Protein AF-A0AAD7P6H3-F1 (afdb_monomer)

Mean predicted aligned error: 16.64 Å

Secondary structure (DSSP, 8-state):
-EEETT---EE-TTT-PEEEES-SEEEEEEEE--S--TT-GGGGGGGSEEEEEEEEE--TTPPSEEEEEEEEEE--SSSSSPTTSS-EEEEETTEEEEEEE-HHHHH-SS-EEEEEEEEEEE-------EE-TTT-PEE---HHHHHHHHHHHHHHHHHHHHHHHHHHHHHHHHHHHHHHHHHHHHHHHHHHHHHHHHHHHHHHHHHHHHHHHHHHHHHHHHHHHHHHHHHHHHHHHHHHHHHHHHHHHHHHHHHHHHHHHT--

InterPro domains:
  IPR021720 Malectin domain [PF11721] (2-111)
  IPR039155 Malectin [PTHR13460] (3-205)

Solvent-accessible surface area (backbone atoms only — not comparable to full-atom values): 15211 Å² total; per-residue (Å²): 141,47,70,23,43,50,31,64,67,42,78,45,84,89,74,77,52,64,32,38,35,59,74,48,64,46,72,48,45,70,46,74,52,88,68,78,45,55,86,38,71,96,57,36,72,61,67,27,22,31,68,43,80,71,58,51,76,58,80,80,90,67,72,65,43,80,42,77,45,68,47,80,45,57,26,80,80,65,60,87,58,70,70,80,77,62,61,43,69,41,67,48,89,87,42,76,78,40,71,75,40,40,57,44,69,74,63,30,46,36,22,67,44,75,49,72,76,40,74,39,72,46,73,72,88,66,78,82,60,57,59,39,94,87,73,66,47,78,40,81,72,52,73,67,58,57,50,52,54,50,51,53,52,48,53,53,48,53,52,50,50,53,53,52,51,54,49,51,53,51,53,50,50,53,51,49,54,52,50,53,52,50,50,54,50,50,55,52,48,51,52,53,50,53,50,50,53,53,50,49,52,50,50,55,53,48,50,55,49,52,53,53,52,51,49,52,50,52,53,52,52,50,51,51,54,51,51,51,52,51,50,53,50,52,50,53,53,51,52,52,52,52,54,48,53,53,52,52,51,53,49,54,54,48,55,52,51,53,56,62,72,68,60,132

Radius of gyration: 49.39 Å; Cα contacts (8 Å, |Δi|>4): 242; chains: 1; bounding box: 103×50×161 Å

Sequence (264 aa):
MFVNAGGEVLNDADSGIVFLGDTFYEGGNILRTNEQIVGAGSYQFIYQSARLGNFCYRFDNLSPGYYIVDLHFTEIINTNGPKGIRVFNVYVQEEKVLADFDIFAIVGSNKPLQLINSRGSVRTMEHDYIKCSRCAAPVEVSPTQKKLVHAKSIAKYETKIKELTAQCQLKTKECYEAWMSLTATNEQLEMVRMELDNVTFKTISQDKTVEKQAENLRNISSRYEHDKMHWAVAINNLQEKVKLMKREHSQLSSEAHECTDSIP

Organism: Quillaja saponaria (NCBI:txid32244)

Structure (mmCIF, N/CA/C/O backbone):
data_AF-A0AAD7P6H3-F1
#
_entry.id   AF-A0AAD7P6H3-F1
#
loop_
_atom_site.group_PDB
_atom_site.id
_atom_site.type_symbol
_atom_site.label_atom_id
_atom_site.label_alt_id
_atom_site.label_comp_id
_atom_site.label_asym_id
_atom_site.label_entity_id
_atom_site.label_seq_id
_atom_site.pdbx_PDB_ins_code
_atom_site.Cartn_x
_atom_site.Cartn_y
_atom_site.Cartn_z
_atom_site.occupancy
_atom_site.B_iso_or_equiv
_atom_site.auth_seq_id
_atom_site.auth_comp_id
_atom_site.auth_asym_id
_atom_site.auth_atom_id
_atom_site.pdbx_PDB_model_num
ATOM 1 N N . MET A 1 1 ? -28.795 16.014 24.470 1.00 88.44 1 MET A N 1
ATOM 2 C CA . MET A 1 1 ? -27.426 16.309 24.946 1.00 88.44 1 MET A CA 1
ATOM 3 C C . MET A 1 1 ? -26.481 15.934 23.825 1.00 88.44 1 MET A C 1
ATOM 5 O O . MET A 1 1 ? -26.617 14.827 23.326 1.00 88.44 1 MET A O 1
ATOM 9 N N . PHE A 1 2 ? -25.581 16.832 23.425 1.00 92.31 2 PHE A N 1
ATOM 10 C CA . PHE A 1 2 ? -24.611 16.584 22.356 1.00 92.31 2 PHE A CA 1
ATOM 11 C C . PHE A 1 2 ? -23.201 16.697 22.924 1.00 92.31 2 PHE A C 1
ATOM 13 O O . PHE A 1 2 ? -22.914 17.653 23.641 1.00 92.31 2 PHE A O 1
ATOM 20 N N . VAL A 1 3 ? -22.345 15.721 22.630 1.00 94.44 3 VAL A N 1
ATOM 21 C CA . VAL A 1 3 ? -20.958 15.663 23.110 1.00 94.44 3 VAL A CA 1
ATOM 22 C C . VAL A 1 3 ? -20.039 15.601 21.899 1.00 94.44 3 VAL A C 1
ATOM 24 O O . VAL A 1 3 ? -20.209 14.741 21.037 1.00 94.44 3 VAL A O 1
ATOM 27 N N . ASN A 1 4 ? -19.081 16.520 21.824 1.00 94.62 4 ASN A N 1
ATOM 28 C CA . ASN A 1 4 ? -18.127 16.614 20.729 1.00 94.62 4 ASN A CA 1
ATOM 29 C C . ASN A 1 4 ? -16.896 15.745 21.022 1.00 94.62 4 ASN A C 1
ATOM 31 O O . ASN A 1 4 ? -15.973 16.195 21.694 1.00 94.62 4 ASN A O 1
ATOM 35 N N . ALA A 1 5 ? -16.886 14.495 20.556 1.00 95.62 5 ALA A N 1
ATOM 36 C CA . ALA A 1 5 ? -15.799 13.549 20.820 1.00 95.62 5 ALA A CA 1
ATOM 37 C C . ALA A 1 5 ? -14.434 14.078 20.331 1.00 95.62 5 ALA A C 1
ATOM 39 O O . ALA A 1 5 ? -14.280 14.481 19.179 1.00 95.62 5 ALA A O 1
ATOM 40 N N . GLY A 1 6 ? -13.423 14.079 21.206 1.00 94.31 6 GLY A N 1
ATOM 41 C CA . GLY A 1 6 ? -12.110 14.675 20.933 1.00 94.31 6 GLY A CA 1
ATOM 42 C C . GLY A 1 6 ? -12.109 16.199 20.737 1.00 94.31 6 GLY A C 1
ATOM 43 O O . GLY A 1 6 ? -11.093 16.776 20.334 1.00 94.31 6 GLY A O 1
ATOM 44 N N . GLY A 1 7 ? -13.243 16.853 20.978 1.00 91.50 7 GLY A N 1
ATOM 45 C CA . GLY A 1 7 ? -13.453 18.270 20.750 1.00 91.50 7 GLY A CA 1
ATOM 46 C C . GLY A 1 7 ? -13.740 19.051 22.026 1.00 91.50 7 GLY A C 1
ATOM 47 O O . GLY A 1 7 ? -14.073 18.504 23.076 1.00 91.50 7 GLY A O 1
ATOM 48 N N . GLU A 1 8 ? -13.590 20.366 21.921 1.00 90.00 8 GLU A N 1
ATOM 49 C CA . GLU A 1 8 ? -13.920 21.301 22.993 1.00 90.00 8 GLU A CA 1
ATOM 50 C C . GLU A 1 8 ? -15.411 21.665 22.953 1.00 90.00 8 GLU A C 1
ATOM 52 O O . GLU A 1 8 ? -16.133 21.302 22.016 1.00 90.00 8 GLU A O 1
ATOM 57 N N . VAL A 1 9 ? -15.867 22.375 23.989 1.00 87.50 9 VAL A N 1
ATOM 58 C CA . VAL A 1 9 ? -17.215 22.956 24.033 1.00 87.50 9 VAL A CA 1
ATOM 59 C C . VAL A 1 9 ? -17.371 23.920 22.862 1.00 87.50 9 VAL A C 1
ATOM 61 O O . VAL A 1 9 ? -16.526 24.791 22.657 1.00 87.50 9 VAL A O 1
ATOM 64 N N . LEU A 1 10 ? -18.466 23.783 22.116 1.00 81.12 10 LEU A N 1
ATOM 65 C CA . LEU A 1 10 ? -18.783 24.662 20.998 1.00 81.12 10 LEU A CA 1
ATOM 66 C C . LEU A 1 10 ? -20.208 25.182 21.138 1.00 81.12 10 LEU A C 1
ATOM 68 O O . LEU A 1 10 ? -21.179 24.422 21.166 1.00 81.12 10 LEU A O 1
ATOM 72 N N . ASN A 1 11 ? -20.300 26.506 21.210 1.00 72.12 11 ASN A N 1
ATOM 73 C CA . ASN A 1 11 ? -21.553 27.237 21.155 1.00 72.12 11 ASN A CA 1
ATOM 74 C C . ASN A 1 11 ? -21.709 27.745 19.728 1.00 72.12 11 ASN A C 1
ATOM 76 O O . ASN A 1 11 ? -21.155 28.784 19.372 1.00 72.12 11 ASN A O 1
ATOM 80 N N . ASP A 1 12 ? -22.422 26.986 18.906 1.00 66.50 12 ASP A N 1
ATOM 81 C CA . ASP A 1 12 ? -22.794 27.452 17.580 1.00 66.50 12 ASP A CA 1
ATOM 82 C C . ASP A 1 12 ? -24.012 28.378 17.711 1.00 66.50 12 ASP A C 1
ATOM 84 O O . ASP A 1 12 ? -25.144 27.933 17.924 1.00 66.50 12 ASP A O 1
ATOM 88 N N . ALA A 1 13 ? -23.754 29.687 17.665 1.00 57.91 13 ALA A N 1
ATOM 89 C CA . ALA A 1 13 ? -24.767 30.723 17.855 1.00 57.91 13 ALA A CA 1
ATOM 90 C C . ALA A 1 13 ? -25.864 30.690 16.773 1.00 57.91 13 ALA A C 1
ATOM 92 O O . ALA A 1 13 ? -26.978 31.139 17.042 1.00 57.91 13 ALA A O 1
ATOM 93 N N . ASP A 1 14 ? -25.577 30.115 15.600 1.00 60.25 14 ASP A N 1
ATOM 94 C CA . ASP A 1 14 ? -26.490 30.102 14.453 1.00 60.25 14 ASP A CA 1
ATOM 95 C C . ASP A 1 14 ? -27.460 28.910 14.461 1.00 60.25 14 ASP A C 1
ATOM 97 O O . ASP A 1 14 ? -28.534 28.984 13.861 1.00 60.25 14 ASP A O 1
ATOM 101 N N . SER A 1 15 ? -27.136 27.817 15.163 1.00 64.31 15 SER A N 1
ATOM 102 C CA . SER A 1 15 ? -27.994 26.624 15.215 1.00 64.31 15 SER A CA 1
ATOM 103 C C . SER A 1 15 ? -28.778 26.437 16.511 1.00 64.31 15 SER A C 1
ATOM 105 O O . SER A 1 15 ? -29.681 25.599 16.564 1.00 64.31 15 SER A O 1
ATOM 107 N N . GLY A 1 16 ? -28.439 27.178 17.569 1.00 71.75 16 GLY A N 1
ATOM 108 C CA . GLY A 1 16 ? -29.060 27.024 18.889 1.00 71.75 16 GLY A CA 1
ATOM 109 C C . GLY A 1 16 ? -28.743 25.688 19.579 1.00 71.75 16 GLY A C 1
ATOM 110 O O . GLY A 1 16 ? -29.316 25.390 20.629 1.00 71.75 16 GLY A O 1
ATOM 111 N N . ILE A 1 17 ? -27.835 24.882 19.014 1.00 81.25 17 ILE A N 1
ATOM 112 C CA . ILE A 1 17 ? -27.384 23.616 19.589 1.00 81.25 17 ILE A CA 1
ATOM 113 C C . ILE A 1 17 ? -26.078 23.853 20.345 1.00 81.25 17 ILE A C 1
ATOM 115 O O . ILE A 1 17 ? -25.079 24.297 19.784 1.00 81.25 17 ILE A O 1
ATOM 119 N N . VAL A 1 18 ? -26.075 23.501 21.630 1.00 86.44 18 VAL A N 1
ATOM 120 C CA . VAL A 1 18 ? -24.872 23.531 22.467 1.00 86.44 18 VAL A CA 1
ATOM 121 C C . VAL A 1 18 ? -24.216 22.155 22.451 1.00 86.44 18 VAL A C 1
ATOM 123 O O . VAL A 1 18 ? -24.812 21.169 22.903 1.00 86.44 18 VAL A O 1
ATOM 126 N N . PHE A 1 19 ? -22.980 22.099 21.959 1.00 90.31 19 PHE A N 1
ATOM 127 C CA . PHE A 1 19 ? -22.142 20.908 22.030 1.00 90.31 19 PHE A CA 1
ATOM 128 C C . PHE A 1 19 ? -21.261 20.982 23.273 1.00 90.31 19 PHE A C 1
ATOM 130 O O . PHE A 1 19 ? -20.434 21.883 23.423 1.00 90.31 19 PHE A O 1
ATOM 137 N N . LEU A 1 20 ? -21.423 20.008 24.163 1.00 93.25 20 LEU A N 1
ATOM 138 C CA . LEU A 1 20 ? -20.518 19.809 25.284 1.00 93.25 20 LEU A CA 1
ATOM 139 C C . LEU A 1 20 ? -19.165 19.322 24.759 1.00 93.25 20 LEU A C 1
ATOM 141 O O . LEU A 1 20 ? -19.102 18.571 23.784 1.00 93.25 20 LEU A O 1
ATOM 145 N N . GLY A 1 21 ? -18.090 19.720 25.432 1.00 93.12 21 GLY A N 1
ATOM 146 C CA . GLY A 1 21 ? -16.770 19.162 25.177 1.00 93.12 21 GLY A CA 1
ATOM 147 C C . GLY A 1 21 ? -16.705 17.688 25.570 1.00 93.12 21 GLY A C 1
ATOM 148 O O . GLY A 1 21 ? -17.565 17.168 26.287 1.00 93.12 21 GLY A O 1
ATOM 149 N N . ASP A 1 22 ? -15.663 17.016 25.108 1.00 95.81 22 ASP A N 1
ATOM 150 C CA . ASP A 1 22 ? -15.427 15.606 25.388 1.00 95.81 22 ASP A CA 1
ATOM 151 C C . ASP A 1 22 ? -15.044 15.367 26.860 1.00 95.81 22 ASP A C 1
ATOM 153 O O . ASP A 1 22 ? -13.865 15.395 27.199 1.00 95.81 22 ASP A O 1
ATOM 157 N N . THR A 1 23 ? -16.016 15.165 27.757 1.00 94.25 23 THR A N 1
ATOM 158 C CA . THR A 1 23 ? -15.765 15.030 29.213 1.00 94.25 23 THR A CA 1
ATOM 159 C C . THR A 1 23 ? -16.252 13.722 29.839 1.00 94.25 23 THR A C 1
ATOM 161 O O . THR A 1 23 ? -15.849 13.397 30.950 1.00 94.25 23 THR A O 1
ATOM 164 N N . PHE A 1 24 ? -17.089 12.951 29.144 1.00 95.31 24 PHE A N 1
ATOM 165 C CA . PHE A 1 24 ? -17.744 11.746 29.678 1.00 95.31 24 PHE A CA 1
ATOM 166 C C . PHE A 1 24 ? -17.019 10.438 29.323 1.00 95.31 24 PHE A C 1
ATOM 168 O O . PHE A 1 24 ? -17.641 9.379 29.284 1.00 95.31 24 PHE A O 1
ATOM 175 N N . TYR A 1 25 ? -15.732 10.499 28.988 1.00 95.75 25 TYR A N 1
ATOM 176 C CA . TYR A 1 25 ? -14.987 9.367 28.440 1.00 95.75 25 TYR A CA 1
ATOM 177 C C . TYR A 1 25 ? -14.097 8.677 29.480 1.00 95.75 25 TYR A C 1
ATOM 179 O O . TYR A 1 25 ? -13.594 9.305 30.411 1.00 95.75 25 TYR A O 1
ATOM 187 N N . GLU A 1 26 ? -13.801 7.401 29.242 1.00 96.25 26 GLU A N 1
ATOM 188 C CA . GLU A 1 26 ? -12.687 6.686 29.866 1.00 96.25 26 GLU A CA 1
ATOM 189 C C . GLU A 1 26 ? -11.839 6.006 28.786 1.00 96.25 26 GLU A C 1
ATOM 191 O O . GLU A 1 26 ? -12.359 5.278 27.939 1.00 96.25 26 GLU A O 1
ATOM 196 N N . GLY A 1 27 ? -10.523 6.231 28.817 1.00 95.00 27 GLY A N 1
ATOM 197 C CA . GLY A 1 27 ? -9.587 5.688 27.830 1.00 95.00 27 GLY A CA 1
ATOM 198 C C . GLY A 1 27 ? -9.618 6.395 26.469 1.00 95.00 27 GLY A C 1
ATOM 199 O O . GLY A 1 27 ? -10.291 7.408 26.273 1.00 95.00 27 GLY A O 1
ATOM 200 N N . GLY A 1 28 ? -8.862 5.850 25.515 1.00 94.94 28 GLY A N 1
ATOM 201 C CA . GLY A 1 28 ? -8.695 6.396 24.166 1.00 94.94 28 GLY A CA 1
ATOM 202 C C . GLY A 1 28 ? -7.842 7.667 24.082 1.00 94.94 28 GLY A C 1
ATOM 203 O O . GLY A 1 28 ? -7.577 8.345 25.073 1.00 94.94 28 GLY A O 1
ATOM 204 N N . ASN A 1 29 ? -7.430 7.990 22.858 1.00 94.69 29 ASN A N 1
ATOM 205 C CA . ASN A 1 29 ? -6.693 9.201 22.507 1.00 94.69 29 ASN A CA 1
ATOM 206 C C . ASN A 1 29 ? -7.553 10.120 21.645 1.00 94.69 29 ASN A C 1
ATOM 208 O O . ASN A 1 29 ? -8.466 9.667 20.955 1.00 94.69 29 ASN A O 1
ATOM 212 N N . ILE A 1 30 ? -7.230 11.408 21.661 1.00 94.94 30 ILE A N 1
ATOM 213 C CA . ILE A 1 30 ? -7.871 12.412 20.816 1.00 94.94 30 ILE A CA 1
ATOM 214 C C . ILE A 1 30 ? -7.105 12.516 19.500 1.00 94.94 30 ILE A C 1
ATOM 216 O O . ILE A 1 30 ? -5.874 12.508 19.488 1.00 94.94 30 ILE A O 1
ATOM 220 N N . LEU A 1 31 ? -7.836 12.661 18.401 1.00 94.06 31 LEU A N 1
ATOM 221 C CA . LEU A 1 31 ? -7.283 13.045 17.111 1.00 94.06 31 LEU A CA 1
ATOM 222 C C . LEU A 1 31 ? -8.104 14.172 16.508 1.00 94.06 31 LEU A C 1
ATOM 224 O O . LEU A 1 31 ? -9.326 14.217 16.656 1.00 94.06 31 LEU A O 1
ATOM 228 N N . ARG A 1 32 ? -7.410 15.067 15.810 1.00 94.75 32 ARG A N 1
ATOM 229 C CA . ARG A 1 32 ? -8.011 16.164 15.064 1.00 94.75 32 ARG A CA 1
ATOM 230 C C . ARG A 1 32 ? -7.437 16.225 13.659 1.00 94.75 32 ARG A C 1
ATOM 232 O O . ARG A 1 32 ? -6.276 15.878 13.449 1.00 94.75 32 ARG A O 1
ATOM 239 N N . THR A 1 33 ? -8.245 16.701 12.725 1.00 93.94 33 THR A N 1
ATOM 240 C CA . THR A 1 33 ? -7.845 16.978 11.348 1.00 93.94 33 THR A CA 1
ATOM 241 C C . THR A 1 33 ? -8.329 18.359 10.924 1.00 93.94 33 THR A C 1
ATOM 243 O O . THR A 1 33 ? -9.394 18.807 11.346 1.00 93.94 33 THR A O 1
ATOM 246 N N . ASN A 1 34 ? -7.550 19.024 10.073 1.00 92.75 34 ASN A N 1
ATOM 247 C CA . ASN A 1 34 ? -7.954 20.270 9.418 1.00 92.75 34 ASN A CA 1
ATOM 248 C C . ASN A 1 34 ? -8.512 20.023 8.008 1.00 92.75 34 ASN A C 1
ATOM 250 O O . ASN A 1 34 ? -8.897 20.971 7.328 1.00 92.75 34 ASN A O 1
ATOM 254 N N . GLU A 1 35 ? -8.557 18.762 7.569 1.00 93.88 35 GLU A N 1
ATOM 255 C CA . GLU A 1 35 ? -9.110 18.380 6.274 1.00 93.88 35 GLU A CA 1
ATOM 256 C C . GLU A 1 35 ? -10.610 18.685 6.192 1.00 93.88 35 GLU A C 1
ATOM 258 O O . GLU A 1 35 ? -11.339 18.710 7.196 1.00 93.88 35 GLU A O 1
ATOM 263 N N . GLN A 1 36 ? -11.084 18.910 4.968 1.00 93.56 36 GLN A N 1
ATOM 264 C CA . GLN A 1 36 ? -12.501 19.122 4.712 1.00 93.56 36 GLN A CA 1
ATOM 265 C C . GLN A 1 36 ? -13.275 17.809 4.878 1.00 93.56 36 GLN A C 1
ATOM 267 O O . GLN A 1 36 ? -12.918 16.793 4.281 1.00 93.56 36 GLN A O 1
ATOM 272 N N . ILE A 1 37 ? -14.377 17.845 5.633 1.00 95.19 37 ILE A N 1
ATOM 273 C CA . ILE A 1 37 ? -15.288 16.701 5.754 1.00 95.19 37 ILE A CA 1
ATOM 274 C C . ILE A 1 37 ? -16.405 16.854 4.722 1.00 95.19 37 ILE A C 1
ATOM 276 O O . ILE A 1 37 ? -17.323 17.667 4.863 1.00 95.19 37 ILE A O 1
ATOM 280 N N . VAL A 1 38 ? -16.320 16.069 3.654 1.00 93.44 38 VAL A N 1
ATOM 281 C CA . VAL A 1 38 ? -17.237 16.147 2.518 1.00 93.44 38 VAL A CA 1
ATOM 282 C C . VAL A 1 38 ? -18.615 15.633 2.930 1.00 93.44 38 VAL A C 1
ATOM 284 O O . VAL A 1 38 ? -18.758 14.519 3.427 1.00 93.44 38 VAL A O 1
ATOM 287 N N . GLY A 1 39 ? -19.651 16.442 2.700 1.00 90.75 39 GLY A N 1
ATOM 288 C CA . GLY A 1 39 ? -21.035 16.084 3.027 1.00 90.75 39 GLY A CA 1
ATOM 289 C C . GLY A 1 39 ? -21.426 16.284 4.496 1.00 90.75 39 GLY A C 1
ATOM 290 O O . GLY A 1 39 ? -22.498 15.837 4.888 1.00 90.75 39 GLY A O 1
ATOM 291 N N . ALA A 1 40 ? -20.605 16.963 5.307 1.00 86.69 40 ALA A N 1
ATOM 292 C CA . ALA A 1 40 ? -20.902 17.223 6.722 1.00 86.69 40 ALA A CA 1
ATOM 293 C C . ALA A 1 40 ? -21.895 18.372 6.991 1.00 86.69 40 ALA A C 1
ATOM 295 O O . ALA A 1 40 ? -22.303 18.578 8.135 1.00 86.69 40 ALA A O 1
ATOM 296 N N . GLY A 1 41 ? -22.305 19.109 5.953 1.00 86.88 41 GLY A N 1
ATOM 297 C CA . GLY A 1 41 ? -23.228 20.239 6.079 1.00 86.88 41 GLY A CA 1
ATOM 298 C C . GLY A 1 41 ? -22.690 21.334 7.006 1.00 86.88 41 GLY A C 1
ATOM 299 O O . GLY A 1 41 ? -21.484 21.563 7.073 1.00 86.88 41 GLY A O 1
ATOM 300 N N . SER A 1 42 ? -23.588 21.997 7.738 1.00 84.00 42 SER A N 1
ATOM 301 C CA . SER A 1 42 ? -23.248 23.113 8.636 1.00 84.00 42 SER A CA 1
ATOM 302 C C . SER A 1 42 ? -22.439 22.704 9.875 1.00 84.00 42 SER A C 1
ATOM 304 O O . SER A 1 42 ? -21.865 23.559 10.537 1.00 84.00 42 SER A O 1
ATOM 306 N N . TYR A 1 43 ? -22.348 21.405 10.180 1.00 84.62 43 TYR A N 1
ATOM 307 C CA . TYR A 1 43 ? -21.694 20.889 11.387 1.00 84.62 43 TYR A CA 1
ATOM 308 C C . TYR A 1 43 ? -20.388 20.158 11.079 1.00 84.62 43 TYR A C 1
ATOM 310 O O . TYR A 1 43 ? -20.060 19.164 11.719 1.00 84.62 43 TYR A O 1
ATOM 318 N N . GLN A 1 44 ? -19.616 20.628 10.099 1.00 89.12 44 GLN A N 1
ATOM 319 C CA . GLN A 1 44 ? -18.335 20.009 9.738 1.00 89.12 44 GLN A CA 1
ATOM 320 C C . GLN A 1 44 ? -17.391 19.825 10.939 1.00 89.12 44 GLN A C 1
ATOM 322 O O . GLN A 1 44 ? -16.698 18.811 11.029 1.00 89.12 44 GLN A O 1
ATOM 327 N N . PHE A 1 45 ? -17.396 20.769 11.879 1.00 88.56 45 PHE A N 1
ATOM 328 C CA . PHE A 1 45 ? -16.483 20.792 13.019 1.00 88.56 45 PHE A CA 1
ATOM 329 C C . PHE A 1 45 ? -16.582 19.555 13.931 1.00 88.56 45 PHE A C 1
ATOM 331 O O . PHE A 1 45 ? -15.561 19.142 14.477 1.00 88.56 45 PHE A O 1
ATOM 338 N N . ILE A 1 46 ? -17.757 18.919 14.067 1.00 92.06 46 ILE A N 1
ATOM 339 C CA . ILE A 1 46 ? -17.913 17.724 14.927 1.00 92.06 46 ILE A CA 1
ATOM 340 C C . ILE A 1 46 ? -17.267 16.473 14.320 1.00 92.06 46 ILE A C 1
ATOM 342 O O . ILE A 1 46 ? -17.026 15.501 15.024 1.00 92.06 46 ILE A O 1
ATOM 346 N N . TYR A 1 47 ? -16.994 16.488 13.012 1.00 95.12 47 TYR A N 1
ATOM 347 C CA . TYR A 1 47 ? -16.324 15.399 12.297 1.00 95.12 47 TYR A CA 1
ATOM 348 C C . TYR A 1 47 ? -14.839 15.699 12.036 1.00 95.12 47 TYR A C 1
ATOM 350 O O . TYR A 1 47 ? -14.160 14.933 11.356 1.00 95.12 47 TYR A O 1
ATOM 358 N N . GLN A 1 48 ? -14.320 16.814 12.551 1.00 95.12 48 GLN A N 1
ATOM 359 C CA . GLN A 1 48 ? -12.896 17.151 12.485 1.00 95.12 48 GLN A CA 1
ATOM 360 C C . GLN A 1 48 ? -12.134 16.738 13.747 1.00 95.12 48 GLN A C 1
ATOM 362 O O . GLN A 1 48 ? -10.905 16.778 13.761 1.00 95.12 48 GLN A O 1
ATOM 367 N N . SER A 1 49 ? -12.841 16.307 14.791 1.00 95.31 49 SER A N 1
ATOM 368 C CA . SER A 1 49 ? -12.270 15.691 15.985 1.00 95.31 49 SER A CA 1
ATOM 369 C C . SER A 1 49 ? -12.899 14.329 16.256 1.00 95.31 49 SER A C 1
ATOM 371 O O . SER A 1 49 ? -14.057 14.093 15.921 1.00 95.31 49 SER A O 1
ATOM 373 N N . ALA A 1 50 ? -12.123 13.419 16.841 1.00 95.50 50 ALA A N 1
ATOM 374 C CA . ALA A 1 50 ? -12.603 12.102 17.239 1.00 95.50 50 ALA A CA 1
ATOM 375 C C . ALA A 1 50 ? -11.792 11.529 18.409 1.00 95.50 50 ALA A C 1
ATOM 377 O O . ALA A 1 50 ? -10.657 11.942 18.669 1.00 95.50 50 ALA A O 1
ATOM 378 N N . ARG A 1 51 ? -12.356 10.504 19.058 1.00 95.62 51 ARG A N 1
ATOM 379 C CA . ARG A 1 51 ? -11.596 9.561 19.887 1.00 95.62 51 ARG A CA 1
ATOM 380 C C . ARG A 1 51 ? -11.174 8.332 19.099 1.00 95.62 51 ARG A C 1
ATOM 382 O O . ARG A 1 51 ? -11.918 7.830 18.257 1.00 95.62 51 ARG A O 1
ATOM 389 N N . LEU A 1 52 ? -9.990 7.822 19.417 1.00 92.50 52 LEU A N 1
ATOM 390 C CA . LEU A 1 52 ? -9.436 6.598 18.844 1.00 92.50 52 LEU A CA 1
ATOM 391 C C . LEU A 1 52 ? -8.842 5.680 19.911 1.00 92.50 52 LEU A C 1
ATOM 393 O O . LEU A 1 52 ? -8.434 6.123 20.983 1.00 92.50 52 LEU A O 1
ATOM 397 N N . GLY A 1 53 ? -8.744 4.395 19.579 1.00 92.56 53 GLY A N 1
ATOM 398 C CA . GLY A 1 53 ? -8.318 3.343 20.500 1.00 92.56 53 GLY A CA 1
ATOM 399 C C . GLY A 1 53 ? -9.487 2.774 21.304 1.00 92.56 53 GLY A C 1
ATOM 400 O O . GLY A 1 53 ? -10.646 2.954 20.942 1.00 92.56 53 GLY A O 1
ATOM 401 N N . ASN A 1 54 ? -9.176 2.073 22.393 1.00 93.25 54 ASN A N 1
ATOM 402 C CA . ASN A 1 54 ? -10.191 1.503 23.276 1.00 93.25 54 ASN A CA 1
ATOM 403 C C . ASN A 1 54 ? -10.666 2.565 24.270 1.00 93.25 54 ASN A C 1
ATOM 405 O O . ASN A 1 54 ? -9.867 3.060 25.069 1.00 93.25 54 ASN A O 1
ATOM 409 N N . PHE A 1 55 ? -11.953 2.896 24.217 1.00 96.00 55 PHE A N 1
ATOM 410 C CA . PHE A 1 55 ? -12.593 3.839 25.128 1.00 96.00 55 PHE A CA 1
ATOM 411 C C . PHE A 1 55 ? -14.057 3.470 25.365 1.00 96.00 55 PHE A C 1
ATOM 413 O O . PHE A 1 55 ? -14.653 2.710 24.597 1.00 96.00 55 PHE A O 1
ATOM 420 N N . CYS A 1 56 ? -14.648 4.044 26.405 1.00 95.62 56 CYS A N 1
ATOM 421 C CA . CYS A 1 56 ? -16.093 4.055 26.606 1.00 95.62 56 CYS A CA 1
ATOM 422 C C . CYS A 1 56 ? -16.567 5.455 27.007 1.00 95.62 56 CYS A C 1
ATOM 424 O O . CYS A 1 56 ? -15.773 6.293 27.431 1.00 95.62 56 CYS A O 1
ATOM 426 N N . TYR A 1 57 ? -17.868 5.696 26.855 1.00 95.56 57 TYR A N 1
ATOM 427 C CA . TYR A 1 57 ? -18.540 6.871 27.396 1.00 95.56 57 TYR A CA 1
ATOM 428 C C . TYR A 1 57 ? -19.444 6.447 28.549 1.00 95.56 57 TYR A C 1
ATOM 430 O O . TYR A 1 57 ? -20.252 5.527 28.388 1.00 95.56 57 TYR A O 1
ATOM 438 N N . ARG A 1 58 ? -19.328 7.124 29.693 1.00 94.19 58 ARG A N 1
ATOM 439 C CA . ARG A 1 58 ? -20.175 6.904 30.866 1.00 94.19 58 ARG A CA 1
ATOM 440 C C . ARG A 1 58 ? -20.885 8.196 31.245 1.00 94.19 58 ARG A C 1
ATOM 442 O O . ARG A 1 58 ? -20.261 9.212 31.532 1.00 94.19 58 ARG A O 1
ATOM 449 N N . PHE A 1 59 ? -22.209 8.126 31.255 1.00 91.50 59 PHE A N 1
ATOM 450 C CA . PHE A 1 59 ? -23.081 9.228 31.636 1.00 91.50 59 PHE A CA 1
ATOM 451 C C . PHE A 1 59 ? -23.699 8.921 32.995 1.00 91.50 59 PHE A C 1
ATOM 453 O O . PHE A 1 59 ? -24.645 8.140 33.097 1.00 91.50 59 PHE A O 1
ATOM 460 N N . ASP A 1 60 ? -23.137 9.523 34.037 1.00 87.62 60 ASP A N 1
ATOM 461 C CA . ASP A 1 60 ? -23.632 9.365 35.400 1.00 87.62 60 ASP A CA 1
ATOM 462 C C . ASP A 1 60 ? -24.851 10.270 35.651 1.00 87.62 60 ASP A C 1
ATOM 464 O O . ASP A 1 60 ? -25.051 11.285 34.981 1.00 87.62 60 ASP A O 1
ATOM 468 N N . ASN A 1 61 ? -25.669 9.909 36.643 1.00 85.44 61 ASN A N 1
ATOM 469 C CA . ASN A 1 61 ? -26.850 10.671 37.081 1.00 85.44 61 ASN A CA 1
ATOM 470 C C . ASN A 1 61 ? -27.977 10.820 36.039 1.00 85.44 61 ASN A C 1
ATOM 472 O O . ASN A 1 61 ? -28.806 11.725 36.145 1.00 85.44 61 ASN A O 1
ATOM 476 N N . LEU A 1 62 ? -28.060 9.918 35.057 1.00 87.94 62 LEU A N 1
ATOM 477 C CA . LEU A 1 62 ? -29.252 9.801 34.218 1.00 87.94 62 LEU A CA 1
ATOM 478 C C . LEU A 1 62 ? -30.411 9.206 35.026 1.00 87.94 62 LEU A C 1
ATOM 480 O O . LEU A 1 62 ? -30.241 8.244 35.776 1.00 87.94 62 LEU A O 1
ATOM 484 N N . SER A 1 63 ? -31.606 9.776 34.869 1.00 89.88 63 SER A N 1
ATOM 485 C CA . SER A 1 63 ? -32.812 9.198 35.458 1.00 89.88 63 SER A CA 1
ATOM 486 C C . SER A 1 63 ? -33.090 7.807 34.869 1.00 89.88 63 SER A C 1
ATOM 488 O O . SER A 1 63 ? -32.778 7.549 33.709 1.00 89.88 63 SER A O 1
ATOM 490 N N . PRO A 1 64 ? -33.694 6.886 35.629 1.00 88.00 64 PRO A N 1
ATOM 491 C CA . PRO A 1 64 ? -34.147 5.616 35.076 1.00 88.00 64 PRO A CA 1
ATOM 492 C C . PRO A 1 64 ? -35.105 5.843 33.901 1.00 88.00 64 PRO A C 1
ATOM 494 O O . PRO A 1 64 ? -36.017 6.666 33.989 1.00 88.00 64 PRO A O 1
ATOM 497 N N . GLY A 1 65 ? -34.906 5.118 32.802 1.00 89.50 65 GLY A N 1
ATOM 498 C CA . GLY A 1 65 ? -35.699 5.316 31.592 1.00 89.50 65 GLY A CA 1
ATOM 499 C C . GLY A 1 65 ? -35.048 4.785 30.321 1.00 89.50 65 GLY A C 1
ATOM 500 O O . GLY A 1 65 ? -33.973 4.179 30.343 1.00 89.50 65 GLY A O 1
ATOM 501 N N . TYR A 1 66 ? -35.736 5.016 29.203 1.00 89.75 66 TYR A N 1
ATOM 502 C CA . TYR A 1 66 ? -35.253 4.699 27.863 1.00 89.75 66 TYR A CA 1
ATOM 503 C C . TYR A 1 66 ? -34.636 5.932 27.223 1.00 89.75 66 TYR A C 1
ATOM 505 O O . TYR A 1 66 ? -35.246 7.000 27.190 1.00 89.75 66 TYR A O 1
ATOM 513 N N . TYR A 1 67 ? -33.445 5.749 26.674 1.00 91.75 67 TYR A N 1
ATOM 514 C CA . TYR A 1 67 ? -32.678 6.790 26.017 1.00 91.75 67 TYR A CA 1
ATOM 515 C C . TYR A 1 67 ? -32.405 6.403 24.573 1.00 91.75 67 TYR A C 1
ATOM 517 O O . TYR A 1 67 ? -32.183 5.231 24.254 1.00 91.75 67 TYR A O 1
ATOM 525 N N . ILE A 1 68 ? -32.414 7.418 23.718 1.00 92.38 68 ILE A N 1
ATOM 526 C CA . ILE A 1 68 ? -31.948 7.319 22.344 1.00 92.38 68 ILE A CA 1
ATOM 527 C C . ILE A 1 68 ? -30.516 7.841 22.304 1.00 92.38 68 ILE A C 1
ATOM 529 O O . ILE A 1 68 ? -30.215 8.897 22.865 1.00 92.38 68 ILE A O 1
ATOM 533 N N . VAL A 1 69 ? -29.648 7.072 21.664 1.00 93.50 69 VAL A N 1
ATOM 534 C CA . VAL A 1 69 ? -28.242 7.377 21.455 1.00 93.50 69 VAL A CA 1
ATOM 535 C C . VAL A 1 69 ? -27.994 7.424 19.956 1.00 93.50 69 VAL A C 1
ATOM 537 O O . VAL A 1 69 ? -28.178 6.431 19.249 1.00 93.50 69 VAL A O 1
ATOM 540 N N . ASP A 1 70 ? -27.540 8.585 19.506 1.00 95.19 70 ASP A N 1
ATOM 541 C CA . ASP A 1 70 ? -27.103 8.813 18.139 1.00 95.19 70 ASP A CA 1
ATOM 542 C C . ASP A 1 70 ? -25.577 8.885 18.136 1.00 95.19 70 ASP A C 1
ATOM 544 O O . ASP A 1 70 ? -24.974 9.669 18.874 1.00 95.19 70 ASP A O 1
ATOM 548 N N . LEU A 1 71 ? -24.942 8.025 17.343 1.00 95.88 71 LEU A N 1
ATOM 549 C CA . LEU A 1 71 ? -23.490 7.937 17.239 1.00 95.88 71 LEU A CA 1
ATOM 550 C C . LEU A 1 71 ? -23.034 8.498 15.897 1.00 95.88 71 LEU A C 1
ATOM 552 O O . LEU A 1 71 ? -23.551 8.130 14.843 1.00 95.88 71 LEU A O 1
ATOM 556 N N . HIS A 1 72 ? -22.039 9.374 15.950 1.00 95.81 72 HIS A N 1
ATOM 557 C CA . HIS A 1 72 ? -21.474 10.045 14.789 1.00 95.81 72 HIS A CA 1
ATOM 558 C C . HIS A 1 72 ? -20.050 9.545 14.554 1.00 95.81 72 HIS A C 1
ATOM 560 O O . HIS A 1 72 ? -19.237 9.480 15.476 1.00 95.81 72 HIS A O 1
ATOM 566 N N . PHE A 1 73 ? -19.753 9.192 13.309 1.00 96.00 73 PHE A N 1
ATOM 567 C CA . PHE A 1 73 ? -18.501 8.580 12.890 1.00 96.00 73 PHE A CA 1
ATOM 568 C C . PHE A 1 73 ? -17.921 9.292 11.672 1.00 96.00 73 PHE A C 1
ATOM 570 O O . PHE A 1 73 ? -18.638 9.865 10.853 1.00 96.00 73 PHE A O 1
ATOM 577 N N . THR A 1 74 ? -16.602 9.211 11.544 1.00 95.75 74 THR A N 1
ATOM 578 C CA . THR A 1 74 ? -15.838 9.668 10.382 1.00 95.75 74 THR A CA 1
ATOM 579 C C . THR A 1 74 ? -14.495 8.932 10.359 1.00 95.75 74 THR A C 1
ATOM 581 O O . THR A 1 74 ? -13.911 8.635 11.410 1.00 95.75 74 THR A O 1
ATOM 584 N N . GLU A 1 75 ? -14.008 8.580 9.170 1.00 94.69 75 GLU A N 1
ATOM 585 C CA . GLU A 1 75 ? -12.657 8.043 8.999 1.00 94.69 75 GLU A CA 1
ATOM 586 C C . GLU A 1 75 ? -11.691 9.180 8.661 1.00 94.69 75 GLU A C 1
ATOM 588 O O . GLU A 1 75 ? -11.592 9.601 7.509 1.00 94.69 75 GLU A O 1
ATOM 593 N N . ILE A 1 76 ? -10.991 9.660 9.692 1.00 93.81 76 ILE A N 1
ATOM 594 C CA . ILE A 1 76 ? -9.966 10.713 9.607 1.00 93.81 76 ILE A CA 1
ATOM 595 C C . ILE A 1 76 ? -8.553 10.192 9.931 1.00 93.81 76 ILE A C 1
ATOM 597 O O . ILE A 1 76 ? -7.611 10.978 9.962 1.00 93.81 76 ILE A O 1
ATOM 601 N N . ILE A 1 77 ? -8.398 8.887 10.206 1.00 88.00 77 ILE A N 1
ATOM 602 C CA . ILE A 1 77 ? -7.112 8.251 10.541 1.00 88.00 77 ILE A CA 1
ATOM 603 C C . ILE A 1 77 ? -6.529 7.592 9.290 1.00 88.00 77 ILE A C 1
ATOM 605 O O . ILE A 1 77 ? -5.449 7.942 8.824 1.00 88.00 77 ILE A O 1
ATOM 609 N N . ASN A 1 78 ? -7.270 6.637 8.729 1.00 85.19 78 ASN A N 1
ATOM 610 C CA . ASN A 1 78 ? -6.851 5.823 7.594 1.00 85.19 78 ASN A CA 1
ATOM 611 C C . ASN A 1 78 ? -7.438 6.388 6.304 1.00 85.19 78 ASN A C 1
ATOM 613 O O . ASN A 1 78 ? -8.261 5.756 5.646 1.00 85.19 78 ASN A O 1
ATOM 617 N N . THR A 1 79 ? -7.031 7.604 5.942 1.00 86.69 79 THR A N 1
ATOM 618 C CA . THR A 1 79 ? -7.653 8.326 4.824 1.00 86.69 79 THR A CA 1
ATOM 619 C C . THR A 1 79 ? -7.282 7.785 3.438 1.00 86.69 79 THR A C 1
ATOM 621 O O . THR A 1 79 ? -8.023 8.024 2.485 1.00 86.69 79 THR A O 1
ATOM 624 N N . ASN A 1 80 ? -6.190 7.012 3.345 1.00 83.75 80 ASN A N 1
ATOM 625 C CA . ASN A 1 80 ? -5.637 6.446 2.103 1.00 83.75 80 ASN A CA 1
ATOM 626 C C . ASN A 1 80 ? -5.552 4.907 2.094 1.00 83.75 80 ASN A C 1
ATOM 628 O O . ASN A 1 80 ? -5.079 4.320 1.121 1.00 83.75 80 ASN A O 1
ATOM 632 N N . GLY A 1 81 ? -5.920 4.244 3.191 1.00 67.31 81 GLY A N 1
ATOM 633 C CA . GLY A 1 81 ? -5.720 2.804 3.346 1.00 67.31 81 GLY A CA 1
ATOM 634 C C . GLY A 1 81 ? -6.888 1.986 2.782 1.00 67.31 81 GLY A C 1
ATOM 635 O O . GLY A 1 81 ? -8.015 2.476 2.776 1.00 67.31 81 GLY A O 1
ATOM 636 N N . PRO A 1 82 ? -6.674 0.747 2.296 1.00 86.44 82 PRO A N 1
ATOM 637 C CA . PRO A 1 82 ? -7.778 -0.107 1.869 1.00 86.44 82 PRO A CA 1
ATOM 638 C C . PRO A 1 82 ? -8.771 -0.394 3.009 1.00 86.44 82 PRO A C 1
ATOM 640 O O . PRO A 1 82 ? -8.441 -0.351 4.193 1.00 86.44 82 PRO A O 1
ATOM 643 N N . LYS A 1 83 ? -9.996 -0.759 2.625 1.00 91.19 83 LYS A N 1
ATOM 644 C CA . LYS A 1 83 ? -11.023 -1.316 3.522 1.00 91.19 83 LYS A CA 1
ATOM 645 C C . LYS A 1 83 ? -10.465 -2.494 4.337 1.00 91.19 83 LYS A C 1
ATOM 647 O O . LYS A 1 83 ? -9.682 -3.289 3.819 1.00 91.19 83 LYS A O 1
ATOM 652 N N . GLY A 1 84 ? -10.892 -2.607 5.590 1.00 89.75 84 GLY A N 1
ATOM 653 C CA . GLY A 1 84 ? -10.512 -3.660 6.533 1.00 89.75 84 GLY A CA 1
ATOM 654 C C . GLY A 1 84 ? -9.397 -3.290 7.515 1.00 89.75 84 GLY A C 1
ATOM 655 O O . GLY A 1 84 ? -9.078 -4.098 8.381 1.00 89.75 84 GLY A O 1
ATOM 656 N N . ILE A 1 85 ? -8.809 -2.090 7.429 1.00 89.81 85 I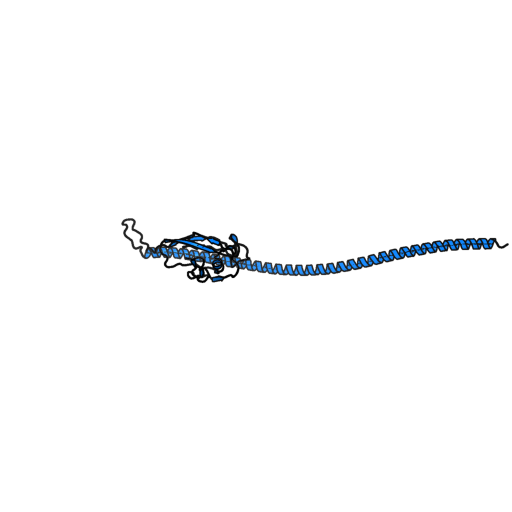LE A N 1
ATOM 657 C CA . ILE A 1 85 ? -7.735 -1.676 8.354 1.00 89.81 85 ILE A CA 1
ATOM 658 C C . ILE A 1 85 ? -8.276 -1.385 9.756 1.00 89.81 85 ILE A C 1
ATOM 660 O O . ILE A 1 85 ? -7.660 -1.770 10.750 1.00 89.81 85 ILE A O 1
ATOM 664 N N . ARG A 1 86 ? -9.413 -0.685 9.852 1.00 91.56 86 ARG A N 1
ATOM 665 C CA . ARG A 1 86 ? -10.020 -0.311 11.133 1.00 91.56 86 ARG A CA 1
ATOM 666 C C . ARG A 1 86 ? -11.411 -0.907 11.236 1.00 91.56 86 ARG A C 1
ATOM 668 O O . ARG A 1 86 ? -12.371 -0.362 10.705 1.00 91.56 86 ARG A O 1
ATOM 675 N N . VAL A 1 87 ? -11.479 -2.018 11.957 1.00 94.44 87 VAL A N 1
ATOM 676 C CA . VAL A 1 87 ? -12.698 -2.789 12.191 1.00 94.44 87 VAL A CA 1
ATOM 677 C C . VAL A 1 87 ? -12.917 -2.900 13.694 1.00 94.44 87 VAL A C 1
ATOM 679 O O . VAL A 1 87 ? -12.011 -3.314 14.420 1.00 94.44 87 VAL A O 1
ATOM 682 N N . PHE A 1 88 ? -14.091 -2.507 14.186 1.00 95.56 88 PHE A N 1
ATOM 683 C CA . PHE A 1 88 ? -14.387 -2.535 15.622 1.00 95.56 88 PHE A CA 1
ATOM 684 C C . PHE A 1 88 ? -15.850 -2.865 15.925 1.00 95.56 88 PHE A C 1
ATOM 686 O O . PHE A 1 88 ? -16.723 -2.799 15.068 1.00 95.56 88 PHE A O 1
ATOM 693 N N . ASN A 1 89 ? -16.121 -3.248 17.172 1.00 95.88 89 ASN A N 1
ATOM 694 C CA . ASN A 1 89 ? -17.480 -3.461 17.667 1.00 95.88 89 ASN A CA 1
ATOM 695 C C . ASN A 1 89 ? -17.912 -2.247 18.501 1.00 95.88 89 ASN A C 1
ATOM 697 O O . ASN A 1 89 ? -17.083 -1.661 19.198 1.00 95.88 89 ASN A O 1
ATOM 701 N N . VAL A 1 90 ? -19.203 -1.918 18.486 1.00 95.44 90 VAL A N 1
ATOM 702 C CA . VAL A 1 90 ? -19.791 -0.880 19.350 1.00 95.44 90 VAL A CA 1
ATOM 703 C C . VAL A 1 90 ? -20.817 -1.520 20.268 1.00 95.44 90 VAL A C 1
ATOM 705 O O . VAL A 1 90 ? -21.631 -2.332 19.824 1.00 95.44 90 VAL A O 1
ATOM 708 N N . TYR A 1 91 ? -20.779 -1.139 21.542 1.00 94.00 91 TYR A N 1
ATOM 709 C CA . TYR A 1 91 ? -21.683 -1.635 22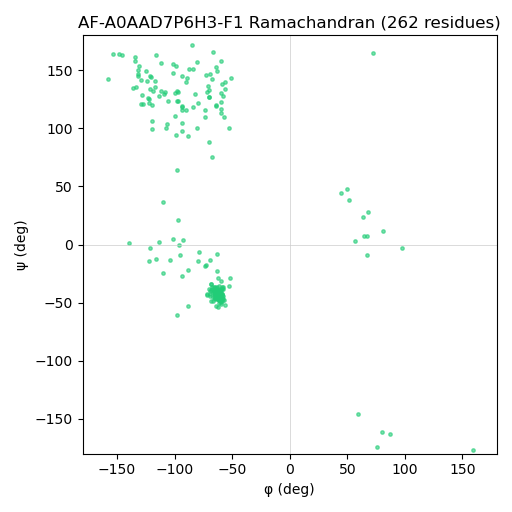.570 1.00 94.00 91 TYR A CA 1
ATOM 710 C C . TYR A 1 91 ? -22.406 -0.470 23.243 1.00 94.00 91 TYR A C 1
ATOM 712 O O . TYR A 1 91 ? -21.796 0.566 23.510 1.00 94.00 91 TYR A O 1
ATOM 720 N N . VAL A 1 92 ? -23.687 -0.654 23.549 1.00 91.44 92 VAL A N 1
ATOM 721 C CA . VAL A 1 92 ? -24.501 0.271 24.347 1.00 91.44 92 VAL A CA 1
ATOM 722 C C . VAL A 1 92 ? -25.140 -0.548 25.459 1.00 91.44 92 VAL A C 1
ATOM 724 O O . VAL A 1 92 ? -25.842 -1.511 25.178 1.00 91.44 92 VAL A O 1
ATOM 727 N N . GLN A 1 93 ? -24.880 -0.193 26.722 1.00 88.25 93 GLN A N 1
ATOM 728 C CA . GLN A 1 93 ? -25.357 -0.952 27.891 1.00 88.25 93 GLN A CA 1
ATOM 729 C C . GLN A 1 93 ? -25.053 -2.462 27.790 1.00 88.25 93 GLN A C 1
ATOM 731 O O . GLN A 1 93 ? -25.931 -3.292 27.998 1.00 88.25 93 GLN A O 1
ATOM 736 N N . GLU A 1 94 ? -23.805 -2.800 27.441 1.00 86.44 94 GLU A N 1
ATOM 737 C CA . GLU A 1 94 ? -23.294 -4.171 27.228 1.00 86.44 94 GLU A CA 1
ATOM 738 C C . GLU A 1 94 ? -23.879 -4.923 26.016 1.00 86.44 94 GLU A C 1
ATOM 740 O O . GLU A 1 94 ? -23.334 -5.954 25.613 1.00 86.44 94 GLU A O 1
ATOM 745 N N . GLU A 1 95 ?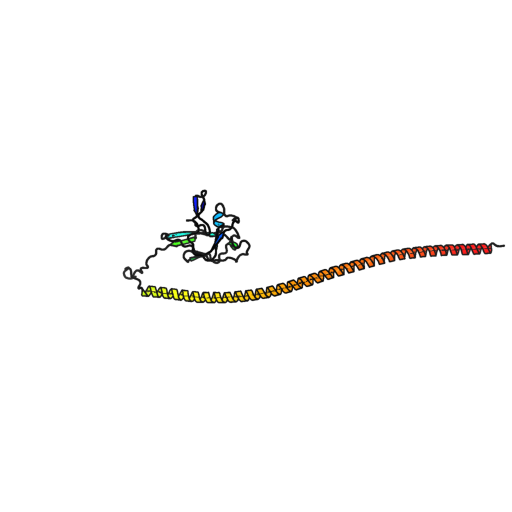 -24.914 -4.396 25.362 1.00 87.12 95 GLU A N 1
ATOM 746 C CA . GLU A 1 95 ? -25.441 -4.968 24.126 1.00 87.12 95 GLU A CA 1
ATOM 747 C C . GLU A 1 95 ? -24.624 -4.505 22.921 1.00 87.12 95 GLU A C 1
ATOM 749 O O . GLU A 1 95 ? -24.373 -3.315 22.727 1.00 87.12 95 GLU A O 1
ATOM 754 N N . LYS A 1 96 ? -24.200 -5.458 22.086 1.00 89.75 96 LYS A N 1
ATOM 755 C CA . LYS A 1 96 ? -23.470 -5.162 20.853 1.00 89.75 96 LYS A CA 1
ATOM 756 C C . LYS A 1 96 ? -24.430 -4.583 19.813 1.00 89.75 96 LYS A C 1
ATOM 758 O O . LYS A 1 96 ? -25.245 -5.318 19.263 1.00 89.75 96 LYS A O 1
ATOM 763 N N . VAL A 1 97 ? -24.292 -3.294 19.513 1.00 93.38 97 VAL A N 1
ATOM 764 C CA . VAL A 1 97 ? -25.129 -2.585 18.529 1.00 93.38 97 VAL A CA 1
ATOM 765 C C . VAL A 1 97 ? -24.513 -2.559 17.131 1.00 93.38 97 VAL A C 1
ATOM 767 O O . VAL A 1 97 ? -25.244 -2.516 16.147 1.00 93.38 97 VAL A O 1
ATOM 770 N N . LEU A 1 98 ? -23.182 -2.633 17.025 1.00 94.44 98 LEU A N 1
ATOM 771 C CA . LEU A 1 98 ? -22.470 -2.797 15.754 1.00 94.44 98 LEU A CA 1
ATOM 772 C C . LEU A 1 98 ? -21.405 -3.886 15.888 1.00 94.44 98 LEU A C 1
ATOM 774 O O . LEU A 1 98 ? -20.659 -3.913 16.871 1.00 94.44 98 LEU A O 1
ATOM 778 N N . ALA A 1 99 ? -21.327 -4.759 14.885 1.00 94.69 99 ALA A N 1
ATOM 779 C CA . ALA A 1 99 ? -20.330 -5.817 14.776 1.00 94.69 99 ALA A CA 1
ATOM 780 C C . ALA A 1 99 ? -19.450 -5.595 13.546 1.00 94.69 99 ALA A C 1
ATOM 782 O O . ALA A 1 99 ? -19.967 -5.192 12.507 1.00 94.69 99 ALA A O 1
ATOM 783 N N . ASP A 1 100 ? -18.147 -5.858 13.686 1.00 95.56 100 ASP A N 1
ATOM 784 C CA . ASP A 1 100 ? -17.149 -5.778 12.609 1.00 95.56 100 ASP A CA 1
ATOM 785 C C . ASP A 1 100 ? -17.280 -4.509 11.744 1.00 95.56 100 ASP A C 1
ATOM 787 O O . ASP A 1 100 ? -17.244 -4.539 10.515 1.00 95.56 100 ASP A O 1
ATOM 791 N N . PHE A 1 101 ? -17.470 -3.370 12.413 1.00 95.88 101 PHE A N 1
ATOM 792 C CA . PHE A 1 101 ? -17.804 -2.102 11.787 1.00 95.88 101 PHE A CA 1
ATOM 793 C C . PHE A 1 101 ? -16.568 -1.422 11.200 1.00 95.88 101 PHE A C 1
ATOM 795 O O . PHE A 1 101 ? -15.621 -1.110 11.925 1.00 95.88 101 PHE A O 1
ATOM 802 N N . ASP A 1 102 ? -16.618 -1.166 9.893 1.00 96.06 102 ASP A N 1
ATOM 803 C CA . ASP A 1 102 ? -15.603 -0.455 9.116 1.00 96.06 102 ASP A CA 1
ATOM 804 C C . ASP A 1 102 ? -16.222 0.802 8.487 1.00 96.06 102 ASP A C 1
ATOM 806 O O . ASP A 1 102 ? -16.989 0.730 7.524 1.00 96.06 102 ASP A O 1
ATOM 810 N N . ILE A 1 103 ? -15.881 1.970 9.035 1.00 95.00 103 ILE A N 1
ATOM 811 C CA . ILE A 1 103 ? -16.384 3.265 8.552 1.00 95.00 103 ILE A CA 1
ATOM 812 C C . ILE A 1 103 ? -15.907 3.527 7.115 1.00 95.00 103 ILE A C 1
ATOM 814 O O . ILE A 1 103 ? -16.691 3.977 6.274 1.00 95.00 103 ILE A O 1
ATOM 818 N N . PHE A 1 104 ? -14.639 3.220 6.817 1.00 95.00 104 PHE A N 1
ATOM 819 C CA . PHE A 1 104 ? -14.037 3.477 5.509 1.00 95.00 104 PHE A CA 1
ATOM 820 C C . PHE A 1 104 ? -14.692 2.628 4.419 1.00 95.00 104 PHE A C 1
ATOM 822 O O . PHE A 1 104 ? -14.948 3.122 3.323 1.00 95.00 104 PHE A O 1
ATOM 829 N N . ALA A 1 105 ? -15.019 1.368 4.712 1.00 95.31 105 ALA A N 1
ATOM 830 C CA . ALA A 1 105 ? -15.718 0.507 3.761 1.00 95.31 105 ALA A CA 1
ATOM 831 C C . ALA A 1 105 ? -17.114 1.032 3.379 1.00 95.31 105 ALA A C 1
ATOM 833 O O . ALA A 1 105 ? -17.573 0.753 2.271 1.00 95.31 105 ALA A O 1
ATOM 834 N N . ILE A 1 106 ? -17.778 1.776 4.274 1.00 94.44 106 ILE A N 1
ATOM 835 C CA . ILE A 1 106 ? -19.145 2.277 4.070 1.00 94.44 106 ILE A CA 1
ATOM 836 C C . ILE A 1 106 ? -19.140 3.633 3.358 1.00 94.44 106 ILE A C 1
ATOM 838 O O . ILE A 1 106 ? -19.824 3.793 2.348 1.00 94.44 106 ILE A O 1
ATOM 842 N N . VAL A 1 107 ? -18.394 4.616 3.876 1.00 94.94 107 VAL A N 1
ATOM 843 C CA . VAL A 1 107 ? -18.436 6.004 3.366 1.00 94.94 107 VAL A CA 1
ATOM 844 C C . VAL A 1 107 ? -17.114 6.493 2.767 1.00 94.94 107 VAL A C 1
ATOM 846 O O . VAL A 1 107 ? -17.097 7.500 2.052 1.00 94.94 107 VAL A O 1
ATOM 849 N N . GLY A 1 108 ? -16.017 5.765 2.975 1.00 93.94 108 GLY A N 1
ATOM 850 C CA . GLY A 1 108 ? -14.664 6.204 2.636 1.00 93.94 108 GLY A CA 1
ATOM 851 C C . GLY A 1 108 ? -14.079 7.154 3.682 1.00 93.94 108 GLY A C 1
ATOM 852 O O . GLY A 1 108 ? -14.536 7.214 4.823 1.00 93.94 108 GLY A O 1
ATOM 853 N N . SER A 1 109 ? -13.046 7.895 3.292 1.00 94.50 109 SER A N 1
ATOM 854 C CA . SER A 1 109 ? -12.377 8.872 4.149 1.00 94.50 109 SER A CA 1
ATOM 855 C C . SER A 1 109 ? -13.077 10.226 4.163 1.00 94.50 109 SER A C 1
ATOM 857 O O . SER A 1 109 ? -13.704 10.621 3.179 1.00 94.50 109 SER A O 1
ATOM 859 N N . ASN A 1 110 ? -12.949 10.946 5.283 1.00 94.88 110 ASN A N 1
ATOM 860 C CA . ASN A 1 110 ? -13.425 12.323 5.455 1.00 94.88 110 ASN A CA 1
ATOM 861 C C . ASN A 1 110 ? -14.896 12.536 5.052 1.00 94.88 110 ASN A C 1
ATOM 863 O O . ASN A 1 110 ? -15.253 13.571 4.486 1.00 94.88 110 ASN A O 1
ATOM 867 N N . LYS A 1 111 ? -15.759 11.557 5.343 1.00 95.31 111 LYS A N 1
ATOM 868 C CA . LYS A 1 111 ? -17.211 11.660 5.170 1.00 95.31 111 LYS A CA 1
ATOM 869 C C . LYS A 1 111 ? -17.928 11.246 6.451 1.00 95.31 111 LYS A C 1
ATOM 871 O O . LYS A 1 111 ? -17.493 10.294 7.104 1.00 95.31 111 LYS A O 1
ATOM 876 N N . PRO A 1 112 ? -19.020 11.936 6.813 1.00 96.25 112 PRO A N 1
ATOM 877 C CA . PRO A 1 112 ? -19.776 11.614 8.008 1.00 96.25 112 PRO A CA 1
ATOM 878 C C . PRO A 1 112 ? -20.564 10.316 7.819 1.00 96.25 112 PRO A C 1
ATOM 880 O O . PRO A 1 112 ? -21.100 10.036 6.745 1.00 96.25 112 PRO A O 1
ATOM 883 N N . LEU A 1 113 ? -20.692 9.555 8.899 1.00 95.88 113 LEU A N 1
ATOM 884 C CA . LEU A 1 113 ? -21.580 8.406 9.004 1.00 95.88 113 LEU A CA 1
ATOM 885 C C . LEU A 1 113 ? -22.296 8.464 10.352 1.00 95.88 113 LEU A C 1
ATOM 887 O O . LEU A 1 113 ? -21.674 8.717 11.379 1.00 95.88 113 LEU A O 1
ATOM 891 N N . GLN A 1 114 ? -23.605 8.239 10.352 1.00 94.94 114 GLN A N 1
ATOM 892 C CA . GLN A 1 114 ? -24.436 8.336 11.547 1.00 94.94 114 GLN A CA 1
ATOM 893 C C . GLN A 1 114 ? -25.143 7.011 11.812 1.00 94.94 114 GLN A C 1
ATOM 895 O O . GLN A 1 114 ? -25.745 6.432 10.908 1.00 94.94 114 GLN A O 1
ATOM 900 N N . LEU A 1 115 ? -25.108 6.564 13.064 1.00 93.25 115 LEU A N 1
ATOM 901 C CA . LEU A 1 115 ? -25.997 5.532 13.581 1.00 93.25 115 LEU A CA 1
ATOM 902 C C . LEU A 1 115 ? -27.013 6.208 14.501 1.00 93.25 115 LEU A C 1
ATOM 904 O O . LEU A 1 115 ? -26.685 6.565 15.629 1.00 93.25 115 LEU A O 1
ATOM 908 N N . ILE A 1 116 ? -28.233 6.376 14.005 1.00 91.88 116 ILE A N 1
ATOM 909 C CA . ILE A 1 116 ? -29.320 7.066 14.705 1.00 91.88 116 ILE A CA 1
ATOM 910 C C . ILE A 1 116 ? -30.247 6.041 15.373 1.00 91.88 116 ILE A C 1
ATOM 912 O O . ILE A 1 116 ? -30.399 4.921 14.880 1.00 91.88 116 ILE A O 1
ATOM 916 N N . ASN A 1 117 ? -30.924 6.438 16.450 1.00 87.06 117 ASN A N 1
ATOM 917 C CA . ASN A 1 117 ? -31.957 5.658 17.141 1.00 87.06 117 ASN A CA 1
ATOM 918 C C . ASN A 1 117 ? -31.455 4.398 17.873 1.00 87.06 117 ASN A C 1
ATOM 920 O O . ASN A 1 117 ? -32.232 3.456 18.077 1.00 87.06 117 ASN A O 1
ATOM 924 N N . SER A 1 118 ? -30.195 4.371 18.323 1.00 86.25 118 SER A N 1
ATOM 925 C CA . SER A 1 118 ? -29.722 3.279 19.190 1.00 86.25 118 SER A CA 1
ATOM 926 C C . SER A 1 118 ? -30.384 3.394 20.563 1.00 86.25 118 SER A C 1
ATOM 928 O O . SER A 1 118 ? -30.443 4.478 21.136 1.00 86.25 118 SER A O 1
ATOM 930 N N . ARG A 1 119 ? -30.913 2.296 21.108 1.00 86.31 119 ARG A N 1
ATOM 931 C CA . ARG A 1 119 ? -31.668 2.325 22.371 1.00 86.31 119 ARG A CA 1
ATOM 932 C C . ARG A 1 119 ? -30.796 1.884 23.539 1.00 86.31 119 ARG A C 1
ATOM 934 O O . ARG A 1 119 ? -30.187 0.823 23.483 1.00 86.31 119 ARG A O 1
ATOM 941 N N . GLY A 1 120 ? -30.794 2.670 24.611 1.00 84.19 120 GLY A N 1
ATOM 942 C CA . GLY A 1 120 ? -30.223 2.298 25.904 1.00 84.19 120 GLY A CA 1
ATOM 943 C C . GLY A 1 120 ? -31.282 2.365 27.001 1.00 84.19 120 GLY A C 1
ATOM 944 O O . GLY A 1 120 ? -32.157 3.229 26.971 1.00 84.19 120 GLY A O 1
ATOM 945 N N . SER A 1 121 ? -31.216 1.464 27.981 1.00 84.94 121 SER A N 1
ATOM 946 C CA . SER A 1 121 ? -32.053 1.538 29.184 1.00 84.94 121 SER A CA 1
ATOM 947 C C . SER A 1 121 ? -31.196 1.807 30.413 1.00 84.94 121 SER A C 1
ATOM 949 O O . SER A 1 121 ? -30.259 1.048 30.681 1.00 84.94 121 SER A O 1
ATOM 951 N N . VAL A 1 122 ? -31.549 2.829 31.185 1.00 82.75 122 VAL A N 1
ATOM 952 C CA . VAL A 1 122 ? -31.006 3.050 32.528 1.00 82.75 122 VAL A CA 1
ATOM 953 C C . VAL A 1 122 ? -31.968 2.397 33.512 1.00 82.75 122 VAL A C 1
ATOM 955 O O . VAL A 1 122 ? -33.135 2.780 33.598 1.00 82.75 122 VAL A O 1
ATOM 958 N N . ARG A 1 123 ? -31.494 1.367 34.215 1.00 77.31 123 ARG A N 1
ATOM 959 C CA . ARG A 1 123 ? -32.275 0.655 35.234 1.00 77.31 123 ARG A CA 1
ATOM 960 C C . ARG A 1 123 ? -32.073 1.335 36.586 1.00 77.31 123 ARG A C 1
ATOM 962 O O . ARG A 1 123 ? -30.972 1.785 36.892 1.00 77.31 123 ARG A O 1
ATOM 969 N N . THR A 1 124 ? -33.116 1.390 37.408 1.00 51.28 124 THR A N 1
ATOM 970 C CA . THR A 1 124 ? -32.962 1.644 38.844 1.00 51.28 124 THR A CA 1
ATOM 971 C C . THR A 1 124 ? -32.063 0.560 39.437 1.00 51.28 124 THR A C 1
ATOM 973 O O . THR A 1 124 ? -32.232 -0.617 39.118 1.00 51.28 124 THR A O 1
ATOM 976 N N . MET A 1 125 ? -31.133 0.930 40.326 1.00 46.91 125 MET A N 1
ATOM 977 C CA . MET A 1 125 ? -30.558 -0.034 41.268 1.00 46.91 125 MET A CA 1
ATOM 978 C C . MET A 1 125 ? -31.665 -0.445 42.246 1.00 46.91 125 MET A C 1
ATOM 980 O O . MET A 1 125 ? -31.736 0.028 43.381 1.00 46.91 125 MET A O 1
ATOM 984 N N . GLU A 1 126 ? -32.588 -1.285 41.787 1.00 44.69 126 GLU A N 1
ATOM 985 C CA . GLU A 1 126 ? -33.428 -2.045 42.693 1.00 44.69 126 GLU A CA 1
ATOM 986 C C . GLU A 1 126 ? -32.491 -2.977 43.454 1.00 44.69 126 GLU A C 1
ATOM 988 O O . GLU A 1 126 ? -31.774 -3.793 42.878 1.00 44.69 126 GLU A O 1
ATOM 993 N N . HIS A 1 127 ? -32.444 -2.820 44.774 1.00 47.50 127 HIS A N 1
ATOM 994 C CA . HIS A 1 127 ? -31.936 -3.888 45.612 1.00 47.50 127 HIS A CA 1
ATOM 995 C C . HIS A 1 127 ? -32.806 -5.109 45.310 1.00 47.50 127 HIS A C 1
ATOM 997 O O . HIS A 1 127 ? -33.981 -5.097 45.654 1.00 47.50 127 HIS A O 1
ATOM 1003 N N . ASP A 1 128 ? -32.254 -6.120 44.638 1.00 41.41 128 ASP A N 1
ATOM 1004 C CA . ASP A 1 128 ? -32.973 -7.344 44.279 1.00 41.41 128 ASP A CA 1
ATOM 1005 C C . ASP A 1 128 ? -33.641 -7.966 45.520 1.00 41.41 128 ASP A C 1
ATOM 1007 O O . ASP A 1 128 ? -32.985 -8.642 46.323 1.00 41.41 128 ASP A O 1
ATOM 1011 N N . TYR A 1 129 ? -34.947 -7.752 45.691 1.00 49.69 129 TYR A N 1
ATOM 1012 C CA . TYR A 1 129 ? -35.777 -8.520 46.614 1.00 49.69 129 TYR A CA 1
ATOM 1013 C C . TYR A 1 129 ? -36.530 -9.585 45.819 1.00 49.69 129 TYR A C 1
ATOM 1015 O O . TYR A 1 129 ? -37.445 -9.297 45.047 1.00 49.69 129 TYR A O 1
ATOM 1023 N N . ILE A 1 130 ? -36.159 -10.848 46.038 1.00 53.81 130 ILE A N 1
ATOM 1024 C CA . ILE A 1 130 ? -36.914 -11.989 45.522 1.00 53.81 130 ILE A CA 1
ATOM 1025 C C . ILE A 1 130 ? -38.188 -12.104 46.369 1.00 53.81 130 ILE A C 1
ATOM 1027 O O . ILE A 1 130 ? -38.129 -12.351 47.576 1.00 53.81 130 ILE A O 1
ATOM 1031 N N . LYS A 1 131 ? -39.358 -11.916 45.748 1.00 51.06 131 LYS A N 1
ATOM 1032 C CA . LYS A 1 131 ? -40.652 -12.130 46.411 1.00 51.06 131 LYS A CA 1
ATOM 1033 C C . LYS A 1 131 ? -40.867 -13.623 46.652 1.00 51.06 131 LYS A C 1
ATOM 1035 O O . LYS A 1 131 ? -40.791 -14.426 45.722 1.00 51.06 131 LYS A O 1
ATOM 1040 N N . CYS A 1 132 ? -41.169 -13.995 47.896 1.00 51.03 132 CYS A N 1
ATOM 1041 C CA . CYS A 1 132 ? -41.524 -15.369 48.241 1.00 51.03 132 CYS A CA 1
ATOM 1042 C C . CYS A 1 132 ? -42.775 -15.808 47.465 1.00 51.03 132 CYS A C 1
ATOM 1044 O O . CYS A 1 132 ? -43.843 -15.213 47.622 1.00 51.03 132 CYS A O 1
ATOM 1046 N N . SER A 1 133 ? -42.673 -16.897 46.701 1.00 53.59 133 SER A N 1
ATOM 1047 C CA . SER A 1 133 ? -43.770 -17.464 45.899 1.00 53.59 133 SER A CA 1
ATOM 1048 C C . SER A 1 133 ? -44.964 -17.967 46.719 1.00 53.59 133 SER A C 1
ATOM 1050 O O . SER A 1 133 ? -45.991 -18.318 46.147 1.00 53.59 133 SER A O 1
ATOM 1052 N N . ARG A 1 134 ? -44.848 -18.002 48.053 1.00 63.84 134 ARG A N 1
ATOM 1053 C CA . ARG A 1 134 ? -45.889 -18.487 48.966 1.00 63.84 134 ARG A CA 1
ATOM 1054 C C . ARG A 1 134 ? -46.542 -17.386 49.812 1.00 63.84 134 ARG A C 1
ATOM 1056 O O . ARG A 1 134 ? -47.669 -17.578 50.247 1.00 63.84 134 ARG A O 1
ATOM 1063 N N . CYS A 1 135 ? -45.872 -16.256 50.061 1.00 75.19 135 CYS A N 1
ATOM 1064 C CA . CYS A 1 135 ? -46.401 -15.205 50.947 1.00 75.19 135 CYS A CA 1
ATOM 1065 C C . CYS A 1 135 ? -46.173 -13.760 50.477 1.00 75.19 135 CYS A C 1
ATOM 1067 O O . CYS A 1 135 ? -46.555 -12.842 51.194 1.00 75.19 135 CYS A O 1
ATOM 1069 N N . ALA A 1 136 ? -45.552 -13.537 49.312 1.00 61.97 136 ALA A N 1
ATOM 1070 C CA . ALA A 1 136 ? -45.243 -12.213 48.753 1.00 61.97 136 ALA A CA 1
ATOM 1071 C C . ALA A 1 136 ? -44.403 -11.272 49.650 1.00 61.97 136 ALA A C 1
ATOM 1073 O O . ALA A 1 136 ? -44.111 -10.149 49.240 1.00 61.97 136 ALA A O 1
ATOM 1074 N N . ALA A 1 137 ? -43.964 -11.728 50.827 1.00 55.12 137 ALA A N 1
ATOM 1075 C CA . ALA A 1 137 ? -43.059 -10.989 51.694 1.00 55.12 137 ALA A CA 1
ATOM 1076 C C . ALA A 1 137 ? -41.669 -10.859 51.037 1.00 55.12 137 ALA A C 1
ATOM 1078 O O . ALA A 1 137 ? -41.217 -11.810 50.379 1.00 55.12 137 ALA A O 1
ATOM 1079 N N . PRO A 1 138 ? -40.988 -9.707 51.197 1.00 53.16 138 PRO A N 1
ATOM 1080 C CA . PRO A 1 138 ? -39.608 -9.548 50.759 1.00 53.16 138 PRO A CA 1
ATOM 1081 C C . PRO A 1 138 ? -38.716 -10.500 51.561 1.00 53.16 138 PRO A C 1
ATOM 1083 O O . PRO A 1 138 ? -38.680 -10.444 52.789 1.00 53.16 138 PRO A O 1
ATOM 1086 N N . VAL A 1 139 ? -38.024 -11.404 50.867 1.00 58.00 139 VAL A N 1
ATOM 1087 C CA . VAL A 1 139 ? -37.032 -12.293 51.478 1.00 58.00 139 VAL A CA 1
ATOM 1088 C C . VAL A 1 139 ? -35.659 -11.684 51.242 1.00 58.00 139 VAL A C 1
ATOM 1090 O O . VAL A 1 139 ? -35.269 -11.453 50.096 1.00 58.00 139 VAL A O 1
ATOM 1093 N N . GLU A 1 140 ? -34.912 -11.438 52.317 1.00 53.16 140 GLU A N 1
ATOM 1094 C CA . GLU A 1 140 ? -33.485 -11.142 52.208 1.00 53.16 140 GLU A CA 1
ATOM 1095 C C . GLU A 1 140 ? -32.782 -12.327 51.542 1.00 53.16 140 GLU A C 1
ATOM 1097 O O . GLU A 1 140 ? -32.715 -13.431 52.088 1.00 53.16 140 GLU A O 1
ATOM 1102 N N . VAL A 1 141 ? -32.260 -12.108 50.332 1.00 53.31 141 VAL A N 1
ATOM 1103 C CA . VAL A 1 141 ? -31.405 -13.089 49.661 1.00 53.31 141 VAL A CA 1
ATOM 1104 C C . VAL A 1 141 ? -30.194 -13.316 50.556 1.00 53.31 141 VAL A C 1
ATOM 1106 O O . VAL A 1 141 ? -29.427 -12.379 50.796 1.00 53.31 141 VAL A O 1
ATOM 1109 N N . SER A 1 142 ? -30.025 -14.544 51.055 1.00 54.12 142 SER A N 1
ATOM 1110 C CA . SER A 1 142 ? -28.973 -14.823 52.028 1.00 54.12 142 SER A CA 1
ATOM 1111 C C . SER A 1 142 ? -27.607 -14.420 51.451 1.00 54.12 142 SER A C 1
ATOM 1113 O O . SER A 1 142 ? -27.335 -14.672 50.266 1.00 54.12 142 SER A O 1
ATOM 1115 N N . PRO A 1 143 ? -26.713 -13.817 52.258 1.00 61.66 143 PRO A N 1
ATOM 1116 C CA . PRO A 1 143 ? -25.378 -13.421 51.807 1.00 61.66 143 PRO A CA 1
ATOM 1117 C C . PRO A 1 143 ? -24.620 -14.572 51.127 1.00 61.66 143 PRO A C 1
ATOM 1119 O O . PRO A 1 143 ? -23.802 -14.359 50.235 1.00 61.66 143 PRO A O 1
ATOM 1122 N N . THR A 1 144 ? -24.927 -15.808 51.517 1.00 58.78 144 THR A N 1
ATOM 1123 C CA . THR A 1 144 ? -24.343 -17.047 51.006 1.00 58.78 144 THR A CA 1
ATOM 1124 C C . THR A 1 144 ? -24.769 -17.359 49.566 1.00 58.78 144 THR A C 1
ATOM 1126 O O . THR A 1 144 ? -23.934 -17.786 48.769 1.00 58.78 144 THR A O 1
ATOM 1129 N N . GLN A 1 145 ? -26.028 -17.104 49.187 1.00 59.38 145 GLN A N 1
ATOM 1130 C CA . GLN A 1 145 ? -26.505 -17.312 47.810 1.00 59.38 145 GLN A CA 1
ATOM 1131 C C . GLN A 1 145 ? -25.932 -16.272 46.838 1.00 59.38 145 GLN A C 1
ATOM 1133 O O . GLN A 1 145 ? -25.464 -16.647 45.762 1.00 59.38 145 GLN A O 1
ATOM 1138 N N . LYS A 1 146 ? -25.874 -14.990 47.233 1.00 61.78 146 LYS A N 1
ATOM 1139 C CA . LYS A 1 146 ? -25.224 -13.932 46.431 1.00 61.78 146 LYS A CA 1
ATOM 1140 C C . LYS A 1 146 ? -23.734 -14.214 46.217 1.00 61.78 146 LYS A C 1
ATOM 1142 O O . LYS A 1 146 ? -23.252 -14.114 45.090 1.00 61.78 146 LYS A O 1
ATOM 1147 N N . LYS A 1 147 ? -23.022 -14.654 47.265 1.00 72.06 147 LYS A N 1
ATOM 1148 C CA . LYS A 1 147 ? -21.610 -15.071 47.171 1.00 72.06 147 LYS A CA 1
ATOM 1149 C C . LYS A 1 147 ? -21.410 -16.246 46.213 1.00 72.06 147 LYS A C 1
ATOM 1151 O O . LYS A 1 147 ? -20.466 -16.227 45.431 1.00 72.06 147 LYS A O 1
ATOM 1156 N N . LEU A 1 148 ? -22.303 -17.238 46.230 1.00 74.94 148 LEU A N 1
ATOM 1157 C CA . LEU A 1 148 ? -22.208 -18.400 45.343 1.00 74.94 148 LEU A CA 1
ATOM 1158 C C . LEU A 1 148 ? -22.422 -18.028 43.867 1.00 74.94 148 LEU A C 1
ATOM 1160 O O . LEU A 1 148 ? -21.698 -18.520 43.002 1.00 74.94 148 LEU A O 1
ATOM 1164 N N . VAL A 1 149 ? -23.395 -17.160 43.572 1.00 73.38 149 VAL A N 1
ATOM 1165 C CA . VAL A 1 149 ? -23.648 -16.683 42.201 1.00 73.38 149 VAL A CA 1
ATOM 1166 C C . VAL A 1 149 ? -22.476 -15.836 41.702 1.00 73.38 149 VAL A C 1
ATOM 1168 O O . VAL A 1 149 ? -21.977 -16.092 40.607 1.00 73.38 149 VAL A O 1
ATOM 1171 N N . HIS A 1 150 ? -21.965 -14.908 42.520 1.00 73.94 150 HIS A N 1
ATOM 1172 C CA . HIS A 1 150 ? -20.770 -14.130 42.177 1.00 73.94 150 HIS A CA 1
ATOM 1173 C C . HIS A 1 150 ? -19.549 -15.018 41.933 1.00 73.94 150 HIS A C 1
ATOM 1175 O O . HIS A 1 150 ? -18.877 -14.845 40.921 1.00 73.94 150 HIS A O 1
ATOM 1181 N N . ALA A 1 151 ? -19.284 -15.999 42.799 1.00 80.94 151 ALA A N 1
ATOM 1182 C CA . ALA A 1 151 ? -18.155 -16.913 42.638 1.00 80.94 151 ALA A CA 1
ATOM 1183 C C . ALA A 1 151 ? -18.246 -17.731 41.338 1.00 80.94 151 ALA A C 1
ATOM 1185 O O . ALA A 1 151 ? -17.242 -17.904 40.650 1.00 80.94 151 ALA A O 1
ATOM 1186 N N . LYS A 1 152 ? -19.449 -18.184 40.951 1.00 84.44 152 LYS A N 1
ATOM 1187 C CA . LYS A 1 152 ? -19.666 -18.875 39.666 1.00 84.44 152 LYS A CA 1
ATOM 1188 C C . LYS A 1 152 ? -19.418 -17.961 38.466 1.00 84.44 152 LYS A C 1
ATOM 1190 O O . LYS A 1 152 ? -18.780 -18.389 37.505 1.00 84.44 152 LYS A O 1
ATOM 1195 N N . SER A 1 153 ? -19.899 -16.720 38.516 1.00 78.25 153 SER A N 1
ATOM 1196 C CA . SER A 1 153 ? -19.661 -15.731 37.458 1.00 78.25 153 SER A CA 1
ATOM 1197 C C . SER A 1 153 ? -18.176 -15.377 37.342 1.00 78.25 153 SER A C 1
ATOM 1199 O O . SER A 1 153 ? -17.646 -15.364 36.234 1.00 78.25 153 SER A O 1
ATOM 1201 N N . ILE A 1 154 ? -17.485 -15.176 38.469 1.00 88.62 154 IL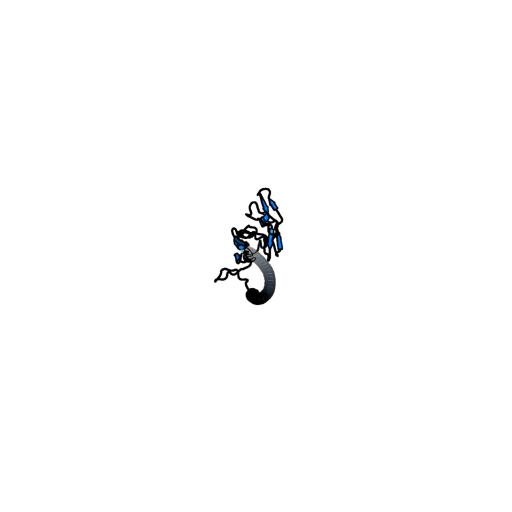E A N 1
ATOM 1202 C CA . ILE A 1 154 ? -16.037 -14.916 38.516 1.00 88.62 154 ILE A CA 1
ATOM 1203 C C . ILE A 1 154 ? -15.269 -16.086 37.896 1.00 88.62 154 ILE A C 1
ATOM 1205 O O . ILE A 1 154 ? -14.518 -15.873 36.950 1.00 88.62 154 ILE A O 1
ATOM 1209 N N . ALA A 1 155 ? -15.531 -17.325 38.323 1.00 92.38 155 ALA A N 1
ATOM 1210 C CA . ALA A 1 155 ? -14.870 -18.507 37.765 1.00 92.38 155 ALA A CA 1
ATOM 1211 C C . ALA A 1 155 ? -15.107 -18.657 36.246 1.00 92.38 155 ALA A C 1
ATOM 1213 O O . ALA A 1 155 ? -14.202 -19.041 35.497 1.00 92.38 155 ALA A O 1
ATOM 1214 N N . LYS A 1 156 ? -16.311 -18.313 35.763 1.00 92.75 156 LYS A N 1
ATOM 1215 C CA . LYS A 1 156 ? -16.629 -18.294 34.326 1.00 92.75 156 LYS A CA 1
ATOM 1216 C C . LYS A 1 156 ? -15.775 -17.268 33.573 1.00 92.75 156 LYS A C 1
ATOM 1218 O O . LYS A 1 156 ? -15.214 -17.603 32.528 1.00 92.75 156 LYS A O 1
ATOM 1223 N N . TYR A 1 157 ? -15.658 -16.045 34.089 1.00 89.00 157 TYR A N 1
ATOM 1224 C CA . TYR A 1 157 ? -14.842 -15.001 33.464 1.00 89.00 157 TYR A CA 1
ATOM 1225 C C . TYR A 1 157 ? -13.347 -15.305 33.545 1.00 89.00 157 TYR A C 1
ATOM 1227 O O . TYR A 1 157 ? -12.659 -15.152 32.543 1.00 89.00 157 TYR A O 1
ATOM 1235 N N . GLU A 1 158 ? -12.848 -15.828 34.665 1.00 94.38 158 GLU A N 1
ATOM 1236 C CA . GLU A 1 158 ? -11.454 -16.269 34.800 1.00 94.38 158 GLU A CA 1
ATOM 1237 C C . GLU A 1 158 ? -11.095 -17.346 33.774 1.00 94.38 158 GLU A C 1
ATOM 1239 O O . GLU A 1 158 ? -10.043 -17.281 33.136 1.00 94.38 158 GLU A O 1
ATOM 1244 N N . THR A 1 159 ? -11.991 -18.315 33.564 1.00 95.44 159 THR A N 1
ATOM 1245 C CA . THR A 1 159 ? -11.804 -19.349 32.537 1.00 95.44 159 THR A CA 1
ATOM 1246 C C . THR A 1 159 ? -11.753 -18.723 31.145 1.00 95.44 159 THR A C 1
ATOM 1248 O O . THR A 1 159 ? -10.877 -19.056 30.348 1.00 95.44 159 THR A O 1
ATOM 1251 N N . LYS A 1 160 ? -12.640 -17.760 30.857 1.00 94.94 160 LYS A N 1
ATOM 1252 C CA . LYS A 1 160 ? -12.660 -17.072 29.561 1.00 94.94 160 LYS A CA 1
ATOM 1253 C C . LYS A 1 160 ? -11.427 -16.193 29.338 1.00 94.94 160 LYS A C 1
ATOM 1255 O O . LYS A 1 160 ? -10.925 -16.150 28.220 1.00 94.94 160 LYS A O 1
ATOM 1260 N N . ILE A 1 161 ? -10.921 -15.534 30.380 1.00 94.25 161 ILE A N 1
ATOM 1261 C CA . ILE A 1 161 ? -9.684 -14.746 30.328 1.00 94.25 161 ILE A CA 1
ATOM 1262 C C . ILE A 1 161 ? -8.499 -15.657 30.011 1.00 94.25 161 ILE A C 1
ATOM 1264 O O . ILE A 1 161 ? -7.713 -15.327 29.127 1.00 94.25 161 ILE A O 1
ATOM 1268 N N . LYS A 1 162 ? -8.387 -16.816 30.671 1.00 96.62 162 LYS A N 1
ATOM 1269 C CA . LYS A 1 162 ? -7.324 -17.796 30.388 1.00 96.62 162 LYS A CA 1
ATOM 1270 C C . LYS A 1 162 ? -7.372 -18.284 28.939 1.00 96.62 162 LYS A C 1
ATOM 1272 O O . LYS A 1 162 ? -6.351 -18.248 28.260 1.00 96.62 162 LYS A O 1
ATOM 1277 N N . GLU A 1 163 ? -8.558 -18.660 28.462 1.00 97.31 163 GLU A N 1
ATOM 1278 C CA . GLU A 1 163 ? -8.794 -19.078 27.074 1.00 97.31 163 GLU A CA 1
ATOM 1279 C C . GLU A 1 163 ? -8.364 -17.992 26.073 1.00 97.31 163 GLU A C 1
ATOM 1281 O O . GLU A 1 163 ? -7.568 -18.244 25.171 1.00 97.31 163 GLU A O 1
ATOM 1286 N N . LEU A 1 164 ? -8.842 -16.757 26.258 1.00 96.69 164 LEU A N 1
ATOM 1287 C CA . LEU A 1 164 ? -8.503 -15.638 25.374 1.00 96.69 164 LEU A CA 1
ATOM 1288 C C . LEU A 1 164 ? -7.014 -15.286 25.438 1.00 96.69 164 LEU A C 1
ATOM 1290 O O . LEU A 1 164 ? -6.417 -14.967 24.415 1.00 96.69 164 LEU A O 1
ATOM 1294 N N . THR A 1 165 ? -6.395 -15.388 26.613 1.00 96.75 165 THR A N 1
ATOM 1295 C CA . THR A 1 165 ? -4.955 -15.150 26.782 1.00 96.75 165 THR A CA 1
ATOM 1296 C C . THR A 1 165 ? -4.141 -16.167 25.985 1.00 96.75 165 THR A C 1
ATOM 1298 O O . THR A 1 165 ? -3.217 -15.778 25.270 1.00 96.75 165 THR A O 1
ATOM 1301 N N . ALA A 1 166 ? -4.513 -17.449 26.042 1.00 97.44 166 ALA A N 1
ATOM 1302 C CA . ALA A 1 166 ? -3.862 -18.497 25.261 1.00 97.44 166 ALA A CA 1
ATOM 1303 C C . ALA A 1 166 ? -4.019 -18.262 23.748 1.00 97.44 166 ALA A C 1
ATOM 1305 O O . ALA A 1 166 ? -3.050 -18.383 22.997 1.00 97.44 166 ALA A O 1
ATOM 1306 N N . GLN A 1 167 ? -5.209 -17.849 23.299 1.00 97.31 167 GLN A N 1
ATOM 1307 C CA . GLN A 1 167 ? -5.442 -17.509 21.891 1.00 97.31 167 GLN A CA 1
ATOM 1308 C C . GLN A 1 167 ? -4.610 -16.303 21.439 1.00 97.31 167 GLN A C 1
ATOM 1310 O O . GLN A 1 167 ? -4.000 -16.355 20.371 1.00 97.31 167 GLN A O 1
ATOM 1315 N N . CYS A 1 168 ? -4.524 -15.244 22.248 1.00 93.81 168 CYS A N 1
ATOM 1316 C CA . CYS A 1 168 ? -3.682 -14.086 21.944 1.00 93.81 168 CYS A CA 1
ATOM 1317 C C . CYS A 1 168 ? -2.201 -14.475 21.822 1.00 93.81 168 CYS A C 1
ATOM 1319 O O . CYS A 1 168 ? -1.523 -14.023 20.898 1.00 93.81 168 CYS A O 1
ATOM 1321 N N . GLN A 1 169 ? -1.697 -15.340 22.708 1.00 96.88 169 GLN A N 1
ATOM 1322 C CA . GLN A 1 169 ? -0.318 -15.838 22.646 1.00 96.88 169 GLN A CA 1
ATOM 1323 C C . GLN A 1 169 ? -0.054 -16.645 21.371 1.00 96.88 169 GLN A C 1
ATOM 1325 O O . GLN A 1 169 ? 0.950 -16.412 20.696 1.00 96.88 169 GLN A O 1
ATOM 1330 N N . LEU A 1 170 ? -0.972 -17.545 21.004 1.00 97.25 170 LEU A N 1
ATOM 1331 C CA . LEU A 1 170 ? -0.861 -18.317 19.767 1.00 97.25 170 LEU A CA 1
ATOM 1332 C C . LEU A 1 170 ? -0.855 -17.401 18.538 1.00 97.25 170 LEU A C 1
ATOM 1334 O O . LEU A 1 170 ? 0.035 -17.506 17.698 1.00 97.25 170 LEU A O 1
ATOM 1338 N N . LYS A 1 171 ? -1.790 -16.446 18.472 1.00 95.31 171 LYS A N 1
ATOM 1339 C CA . LYS A 1 171 ? -1.865 -15.478 17.369 1.00 95.31 171 LYS A CA 1
ATOM 1340 C C . LYS A 1 171 ? -0.619 -14.604 17.273 1.00 95.31 171 LYS 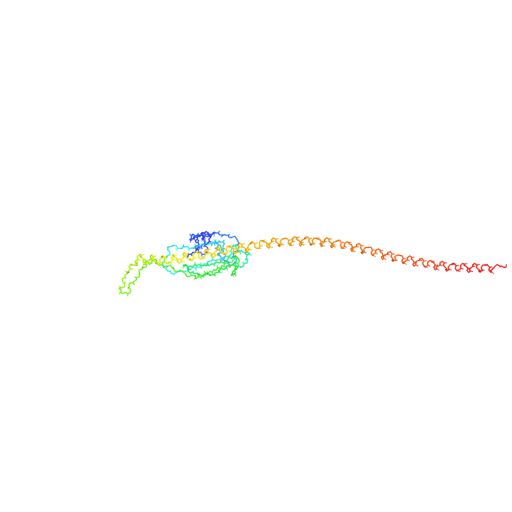A C 1
ATOM 1342 O O . LYS A 1 171 ? -0.168 -14.303 16.176 1.00 95.31 171 LYS A O 1
ATOM 1347 N N . THR A 1 172 ? -0.023 -14.248 18.407 1.00 96.38 172 THR A N 1
ATOM 1348 C CA . THR A 1 172 ? 1.240 -13.496 18.439 1.00 96.38 172 THR A CA 1
ATOM 1349 C C . THR A 1 172 ? 2.370 -14.296 17.796 1.00 96.38 172 THR A C 1
ATOM 1351 O O . THR A 1 172 ? 3.132 -13.752 16.999 1.00 96.38 172 THR A O 1
ATOM 1354 N N . LYS A 1 173 ? 2.451 -15.598 18.094 1.00 96.94 173 LYS A N 1
ATOM 1355 C CA . LYS A 1 173 ? 3.443 -16.493 17.495 1.00 96.94 173 LYS A CA 1
ATOM 1356 C C . LYS A 1 173 ? 3.233 -16.647 15.986 1.00 96.94 173 LYS A C 1
ATOM 1358 O O . LYS A 1 173 ? 4.192 -16.493 15.238 1.00 96.94 173 LYS A O 1
ATOM 1363 N N . GLU A 1 174 ? 1.996 -16.878 15.544 1.00 97.81 174 GLU A N 1
ATOM 1364 C CA . GLU A 1 174 ? 1.658 -16.974 14.114 1.00 97.81 174 GLU A CA 1
ATOM 1365 C C . GLU A 1 174 ? 2.035 -15.688 13.358 1.00 97.81 174 GLU A C 1
ATOM 1367 O O . GLU A 1 174 ? 2.653 -15.749 12.296 1.00 97.81 174 GLU A O 1
ATOM 1372 N N . CYS A 1 175 ? 1.725 -14.515 13.924 1.00 95.38 175 CYS A N 1
ATOM 1373 C CA . CYS A 1 175 ? 2.107 -13.228 13.339 1.00 95.38 175 CYS A CA 1
ATOM 1374 C C . CYS A 1 175 ? 3.628 -13.061 13.251 1.00 95.38 175 CYS A C 1
ATOM 1376 O O . CYS A 1 175 ? 4.129 -12.553 12.249 1.00 95.38 175 CYS A O 1
ATOM 1378 N N . TYR A 1 176 ? 4.366 -13.486 14.278 1.00 96.75 176 TYR A N 1
ATOM 1379 C CA . TYR A 1 176 ? 5.825 -13.422 14.274 1.00 96.75 176 TYR A CA 1
ATOM 1380 C C . TYR A 1 176 ? 6.434 -14.337 13.203 1.00 96.75 176 TYR A C 1
ATOM 1382 O O . TYR A 1 176 ? 7.303 -13.902 12.450 1.00 96.75 176 TYR A O 1
ATOM 1390 N N . GLU A 1 177 ? 5.948 -15.573 13.079 1.00 97.94 177 GLU A N 1
ATOM 1391 C CA . GLU A 1 177 ? 6.397 -16.511 12.042 1.00 97.94 177 GLU A CA 1
ATOM 1392 C C . GLU A 1 177 ? 6.096 -15.981 10.631 1.00 97.94 177 GLU A C 1
ATOM 1394 O O . GLU A 1 177 ? 6.970 -16.004 9.7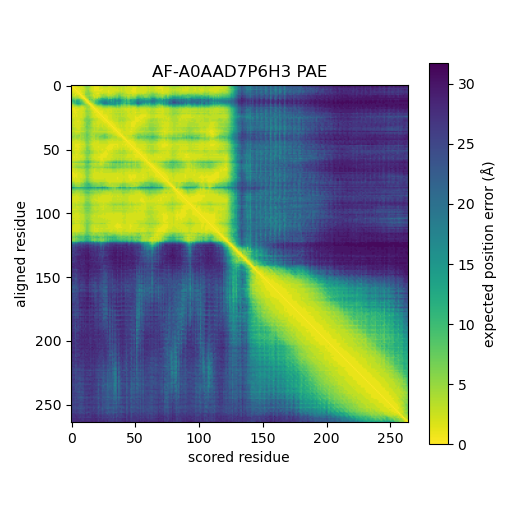61 1.00 97.94 177 GLU A O 1
ATOM 1399 N N . ALA A 1 178 ? 4.901 -15.420 10.418 1.00 97.62 178 ALA A N 1
ATOM 1400 C CA . ALA A 1 178 ? 4.537 -14.781 9.155 1.00 97.62 178 ALA A CA 1
ATOM 1401 C C . ALA A 1 178 ? 5.428 -13.567 8.842 1.00 97.62 178 ALA A C 1
ATOM 1403 O O . ALA A 1 178 ? 5.872 -13.409 7.705 1.00 97.62 178 ALA A O 1
ATOM 1404 N N . TRP A 1 179 ? 5.734 -12.734 9.841 1.00 97.44 179 TRP A N 1
ATOM 1405 C CA . TRP A 1 179 ? 6.625 -11.583 9.683 1.00 97.44 179 TRP A CA 1
ATOM 1406 C C . TRP A 1 179 ? 8.061 -12.000 9.342 1.00 97.44 179 TRP A C 1
ATOM 1408 O O . TRP A 1 179 ? 8.665 -11.424 8.436 1.00 97.44 179 TRP A O 1
ATOM 1418 N N . MET A 1 180 ? 8.590 -13.033 10.003 1.00 97.00 180 MET A N 1
ATOM 1419 C CA . MET A 1 180 ? 9.909 -13.591 9.690 1.00 97.00 180 MET A CA 1
ATOM 1420 C C . MET A 1 180 ? 9.956 -14.140 8.261 1.00 97.00 180 MET A C 1
ATOM 1422 O O . MET A 1 180 ? 10.894 -13.844 7.520 1.00 97.00 180 MET A O 1
ATOM 1426 N N . SER A 1 181 ? 8.924 -14.885 7.848 1.00 97.81 181 SER A N 1
ATOM 1427 C CA . SER A 1 181 ? 8.817 -15.402 6.480 1.00 97.81 181 SER A CA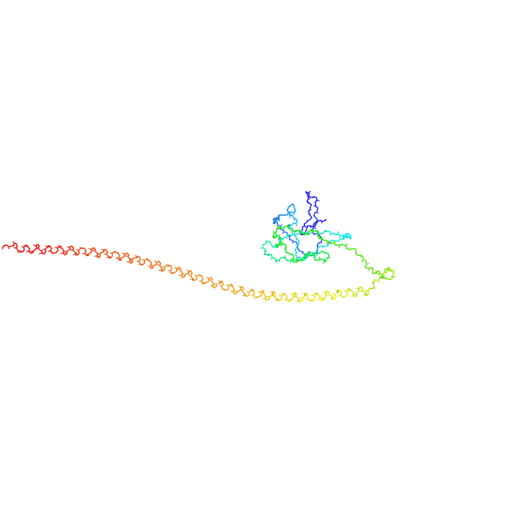 1
ATOM 1428 C C . SER A 1 181 ? 8.744 -14.270 5.453 1.00 97.81 181 SER A C 1
ATOM 1430 O O . SER A 1 181 ? 9.450 -14.322 4.449 1.00 97.81 181 SER A O 1
ATOM 1432 N N . LEU A 1 182 ? 7.928 -13.241 5.705 1.00 97.75 182 LEU A N 1
ATOM 1433 C CA . LEU A 1 182 ? 7.802 -12.081 4.822 1.00 97.75 182 LEU A CA 1
ATOM 1434 C C . LEU A 1 182 ? 9.132 -11.328 4.691 1.00 97.75 182 LEU A C 1
ATOM 1436 O O . LEU A 1 182 ? 9.526 -10.949 3.588 1.00 97.75 182 LEU A O 1
ATOM 1440 N N . THR A 1 183 ? 9.838 -11.142 5.805 1.00 96.19 183 THR A N 1
ATOM 1441 C CA . THR A 1 183 ? 11.143 -10.470 5.828 1.00 96.19 183 THR A CA 1
ATOM 1442 C C . THR A 1 183 ? 12.159 -11.239 4.987 1.00 96.19 183 THR A C 1
ATOM 1444 O O . THR A 1 183 ? 12.769 -10.653 4.096 1.00 96.19 183 THR A O 1
ATOM 1447 N N . ALA A 1 184 ? 12.248 -12.561 5.163 1.00 97.31 184 ALA A N 1
ATOM 1448 C CA . ALA A 1 184 ? 13.131 -13.406 4.361 1.00 97.31 184 ALA A CA 1
ATOM 1449 C C . ALA A 1 184 ? 12.790 -13.359 2.859 1.00 97.31 184 ALA A C 1
ATOM 1451 O O . ALA A 1 184 ? 13.685 -13.275 2.018 1.00 97.31 184 ALA A O 1
ATOM 1452 N N . THR A 1 185 ? 11.502 -13.369 2.493 1.00 96.62 185 THR A N 1
ATOM 1453 C CA . THR A 1 185 ? 11.101 -13.254 1.079 1.00 96.62 185 THR A CA 1
ATOM 1454 C C . THR A 1 185 ? 11.398 -11.876 0.491 1.00 96.62 185 THR A C 1
ATOM 1456 O O . THR A 1 185 ? 11.759 -11.783 -0.679 1.00 96.62 185 THR A O 1
ATOM 1459 N N . ASN A 1 186 ? 11.292 -10.808 1.287 1.00 96.69 186 ASN A N 1
ATOM 1460 C CA . ASN A 1 186 ? 11.633 -9.457 0.843 1.00 96.69 186 ASN A CA 1
ATOM 1461 C C . ASN A 1 186 ? 13.143 -9.306 0.616 1.00 96.69 186 ASN A 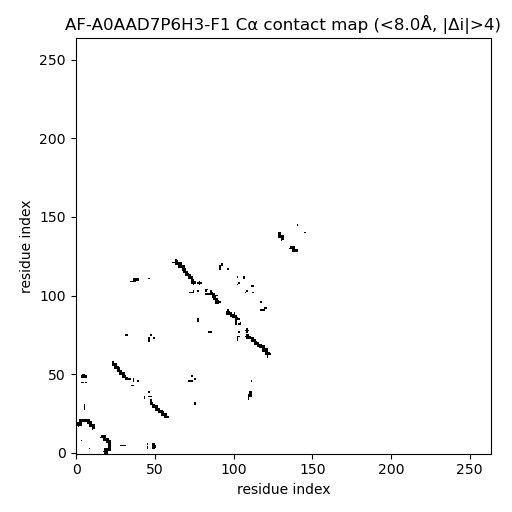C 1
ATOM 1463 O O . ASN A 1 186 ? 13.548 -8.691 -0.367 1.00 96.69 186 ASN A O 1
ATOM 1467 N N . GLU A 1 187 ? 13.974 -9.905 1.470 1.00 97.31 187 GLU A N 1
ATOM 1468 C CA . GLU A 1 187 ? 15.428 -9.951 1.263 1.00 97.31 187 GLU A CA 1
ATOM 1469 C C . GLU A 1 187 ? 15.785 -10.688 -0.035 1.00 97.31 187 GLU A C 1
ATOM 1471 O O . GLU A 1 187 ? 16.598 -10.205 -0.824 1.00 97.31 187 GLU A O 1
ATOM 1476 N N . GLN A 1 188 ? 15.132 -11.824 -0.309 1.00 97.25 188 GLN A N 1
ATOM 1477 C CA . GLN A 1 188 ? 15.310 -12.547 -1.573 1.00 97.25 188 GLN A CA 1
ATOM 1478 C C . GLN A 1 188 ? 14.870 -11.721 -2.786 1.00 97.25 188 GLN A C 1
ATOM 1480 O O . GLN A 1 188 ? 15.563 -11.712 -3.803 1.00 97.25 188 GLN A O 1
ATOM 1485 N N . LEU A 1 189 ? 13.741 -11.014 -2.683 1.00 98.00 189 LEU A N 1
ATOM 1486 C CA . LEU A 1 189 ? 13.247 -10.145 -3.748 1.00 98.00 189 LEU A CA 1
ATOM 1487 C C . LEU A 1 189 ? 14.256 -9.040 -4.080 1.00 98.00 189 LEU A C 1
ATOM 1489 O O . LEU A 1 189 ? 14.487 -8.765 -5.257 1.00 98.00 189 LEU A O 1
ATOM 1493 N N . GLU A 1 190 ? 14.882 -8.443 -3.066 1.00 97.00 190 GLU A N 1
ATOM 1494 C CA . GLU A 1 190 ? 15.873 -7.389 -3.277 1.00 97.00 190 GLU A CA 1
ATOM 1495 C C . GLU A 1 190 ? 17.139 -7.925 -3.962 1.00 97.00 190 GLU A C 1
ATOM 1497 O O . GLU A 1 190 ? 17.654 -7.287 -4.881 1.00 97.00 190 GLU A O 1
ATOM 1502 N N . MET A 1 191 ? 17.588 -9.140 -3.620 1.00 97.06 191 MET A N 1
ATOM 1503 C CA . MET A 1 191 ? 18.692 -9.789 -4.342 1.00 97.06 191 MET A CA 1
ATOM 1504 C C . MET A 1 191 ? 18.359 -10.012 -5.822 1.00 97.06 191 MET A C 1
ATOM 1506 O O . MET A 1 191 ? 19.144 -9.637 -6.693 1.00 97.06 191 MET A O 1
ATOM 1510 N N . VAL A 1 192 ? 17.180 -10.567 -6.121 1.00 97.75 192 VAL A N 1
ATOM 1511 C CA . VAL A 1 192 ? 16.742 -10.806 -7.509 1.00 97.75 192 VAL A CA 1
ATOM 1512 C C . VAL A 1 192 ? 16.600 -9.490 -8.275 1.00 97.75 192 VAL A C 1
ATOM 1514 O O . VAL A 1 192 ? 16.946 -9.415 -9.454 1.00 97.75 192 VAL A O 1
ATOM 1517 N N . ARG A 1 193 ? 16.132 -8.428 -7.615 1.00 97.94 193 ARG A N 1
ATOM 1518 C CA . ARG A 1 193 ? 16.039 -7.092 -8.209 1.00 97.94 193 ARG A CA 1
ATOM 1519 C C . ARG A 1 193 ? 17.416 -6.543 -8.584 1.00 97.94 193 ARG A C 1
ATOM 1521 O O . ARG A 1 193 ? 17.591 -6.070 -9.704 1.00 97.94 193 ARG A O 1
ATOM 1528 N N . MET A 1 194 ? 18.402 -6.671 -7.697 1.00 96.56 194 MET A N 1
ATOM 1529 C CA . MET A 1 194 ? 19.782 -6.272 -7.990 1.00 96.56 194 MET A CA 1
ATOM 1530 C C . MET A 1 194 ? 20.390 -7.085 -9.143 1.00 96.56 194 MET A C 1
ATOM 1532 O O . MET A 1 194 ? 21.094 -6.532 -9.992 1.00 96.56 194 MET A O 1
ATOM 1536 N N . GLU A 1 195 ? 20.120 -8.392 -9.204 1.00 98.00 195 GLU A N 1
ATOM 1537 C CA . GLU A 1 195 ? 20.547 -9.236 -10.326 1.00 98.00 195 GLU A CA 1
ATOM 1538 C C . GLU A 1 195 ? 19.910 -8.788 -11.645 1.00 9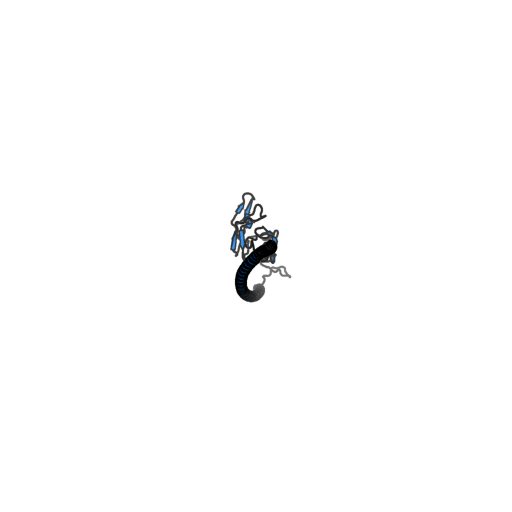8.00 195 GLU A C 1
ATOM 1540 O O . GLU A 1 195 ? 20.610 -8.678 -12.657 1.00 98.00 195 GLU A O 1
ATOM 1545 N N . LEU A 1 196 ? 18.614 -8.469 -11.629 1.00 97.94 196 LEU A N 1
ATOM 1546 C CA . LEU A 1 196 ? 17.891 -7.961 -12.790 1.00 97.94 196 LEU A CA 1
ATOM 1547 C C . LEU A 1 196 ? 18.477 -6.633 -13.285 1.00 97.94 196 LEU A C 1
ATOM 1549 O O . LEU A 1 196 ? 18.694 -6.477 -14.489 1.00 97.94 196 LEU A O 1
ATOM 1553 N N . ASP A 1 197 ? 18.787 -5.704 -12.381 1.00 97.69 197 ASP A N 1
ATOM 1554 C CA . ASP A 1 197 ? 19.409 -4.421 -12.730 1.00 97.69 197 ASP A CA 1
ATOM 1555 C C . ASP A 1 197 ? 20.798 -4.625 -13.360 1.00 97.69 197 ASP A C 1
ATOM 1557 O O . ASP A 1 197 ? 21.120 -4.029 -14.394 1.00 97.69 197 ASP A O 1
ATOM 1561 N N . ASN A 1 198 ? 21.610 -5.527 -12.797 1.00 97.38 198 ASN A N 1
ATOM 1562 C CA . ASN A 1 198 ? 22.930 -5.869 -13.334 1.00 97.38 198 ASN A CA 1
ATOM 1563 C C . ASN A 1 198 ? 22.843 -6.497 -14.736 1.00 97.38 198 ASN A C 1
ATOM 1565 O O . ASN A 1 198 ? 23.610 -6.135 -15.633 1.00 97.38 198 ASN A O 1
ATOM 1569 N N . VAL A 1 199 ? 21.907 -7.428 -14.945 1.00 98.00 199 VAL A N 1
ATOM 1570 C CA . VAL A 1 199 ? 21.671 -8.037 -16.263 1.00 98.00 199 VAL A CA 1
ATOM 1571 C C . VAL A 1 199 ? 21.198 -6.981 -17.257 1.00 98.00 199 VAL A C 1
ATOM 1573 O O . VAL A 1 199 ? 21.749 -6.895 -18.351 1.00 98.00 199 VAL A O 1
ATOM 1576 N N . THR A 1 200 ? 20.258 -6.124 -16.862 1.00 97.81 200 THR A N 1
ATOM 1577 C CA . THR A 1 200 ? 19.731 -5.047 -17.713 1.00 97.81 200 THR A CA 1
ATOM 1578 C C . THR A 1 200 ? 20.841 -4.098 -18.160 1.00 97.81 200 THR A C 1
ATOM 1580 O O . THR A 1 200 ? 20.958 -3.788 -19.347 1.00 97.81 200 THR A O 1
ATOM 1583 N N . PHE A 1 201 ? 21.715 -3.689 -17.238 1.00 97.81 201 PHE A N 1
ATOM 1584 C CA . PHE A 1 201 ? 22.866 -2.851 -17.562 1.00 97.81 201 PHE A CA 1
ATOM 1585 C C . PHE A 1 201 ? 23.813 -3.526 -18.566 1.00 97.81 201 PHE A C 1
ATOM 1587 O O . PHE A 1 201 ? 24.247 -2.894 -19.535 1.00 97.81 201 PHE A O 1
ATOM 1594 N N . LYS A 1 202 ? 24.117 -4.815 -18.363 1.00 97.69 202 LYS A N 1
ATOM 1595 C CA . LYS A 1 202 ? 24.959 -5.586 -19.290 1.00 97.69 202 LYS A CA 1
ATOM 1596 C C . LYS A 1 202 ? 24.334 -5.677 -20.679 1.00 97.69 202 LYS A C 1
ATOM 1598 O O . LYS A 1 202 ? 25.045 -5.424 -21.650 1.00 97.69 202 LYS A O 1
ATOM 1603 N N . THR A 1 203 ? 23.038 -5.965 -20.771 1.00 97.75 203 THR A N 1
ATOM 1604 C CA . THR A 1 203 ? 22.310 -6.036 -22.046 1.00 97.75 203 THR A CA 1
ATOM 1605 C C . THR A 1 203 ? 22.375 -4.704 -22.788 1.00 97.75 203 THR A C 1
ATOM 1607 O O . THR A 1 203 ? 22.819 -4.670 -23.929 1.00 97.75 203 THR A O 1
ATOM 1610 N N . ILE A 1 204 ? 22.079 -3.582 -22.120 1.00 97.69 204 ILE A N 1
ATOM 1611 C CA . ILE A 1 204 ? 22.146 -2.244 -22.740 1.00 97.69 204 ILE A CA 1
ATOM 1612 C C . ILE A 1 204 ? 23.563 -1.924 -23.244 1.00 97.69 204 ILE A C 1
ATOM 1614 O O . ILE A 1 204 ? 23.741 -1.312 -24.299 1.00 97.69 204 ILE A O 1
ATOM 1618 N N . SER A 1 205 ? 24.594 -2.312 -22.489 1.00 95.94 205 SER A N 1
ATOM 1619 C CA . SER A 1 205 ? 25.992 -2.119 -22.896 1.00 95.94 205 SER A CA 1
ATOM 1620 C C . SER A 1 205 ? 26.351 -2.943 -24.141 1.00 95.94 205 SER A C 1
ATOM 1622 O O . SER A 1 205 ? 27.018 -2.451 -25.061 1.00 95.94 205 SER A O 1
ATOM 1624 N N . GLN A 1 206 ? 25.875 -4.189 -24.194 1.00 97.81 206 GLN A N 1
ATOM 1625 C CA . GLN A 1 206 ? 26.044 -5.065 -25.349 1.00 97.81 206 GLN A CA 1
ATOM 1626 C C . GLN A 1 206 ? 25.301 -4.522 -26.571 1.00 97.81 206 GLN A C 1
ATOM 1628 O O . GLN A 1 206 ? 25.922 -4.408 -27.627 1.00 97.81 206 GLN A O 1
ATOM 1633 N N . ASP A 1 207 ? 24.050 -4.089 -26.420 1.00 97.88 207 ASP A N 1
ATOM 1634 C CA . ASP A 1 207 ? 23.244 -3.513 -27.503 1.00 97.88 207 ASP A CA 1
ATOM 1635 C C . ASP A 1 207 ? 23.935 -2.298 -28.127 1.00 97.88 207 ASP A C 1
ATOM 1637 O O . ASP A 1 207 ? 24.140 -2.260 -29.339 1.00 97.88 207 ASP A O 1
ATOM 1641 N N . LYS A 1 208 ? 24.436 -1.362 -27.307 1.00 97.94 208 LYS A N 1
ATOM 1642 C CA . LYS A 1 208 ? 25.219 -0.210 -27.799 1.00 97.94 208 LYS A CA 1
ATOM 1643 C C . LYS A 1 208 ? 26.458 -0.631 -28.588 1.00 97.94 208 LYS A C 1
ATOM 1645 O O . LYS A 1 208 ? 26.840 0.014 -29.567 1.00 97.94 208 LYS A O 1
ATOM 1650 N N . THR A 1 209 ? 27.122 -1.698 -28.149 1.00 97.56 209 THR A N 1
ATOM 1651 C CA . THR A 1 209 ? 28.309 -2.221 -28.834 1.00 97.56 209 THR A CA 1
ATOM 1652 C C . THR A 1 209 ? 27.933 -2.834 -30.181 1.00 97.56 209 THR A C 1
ATOM 1654 O O . THR A 1 209 ? 28.596 -2.557 -31.184 1.00 97.56 209 THR A O 1
ATOM 1657 N N . VAL A 1 210 ? 26.853 -3.615 -30.222 1.00 98.06 210 VAL A N 1
ATOM 1658 C CA . VAL A 1 210 ? 26.322 -4.233 -31.443 1.00 98.06 210 VAL A CA 1
ATOM 1659 C C . VAL A 1 210 ? 25.840 -3.168 -32.429 1.00 98.06 210 VAL A C 1
ATOM 1661 O O . VAL A 1 210 ? 26.173 -3.247 -33.611 1.00 98.06 210 VAL A O 1
ATOM 1664 N N . GLU A 1 211 ? 25.146 -2.128 -31.968 1.00 98.25 211 GLU A N 1
ATOM 1665 C CA . GLU A 1 211 ? 24.720 -0.996 -32.801 1.00 98.25 211 GLU A CA 1
ATOM 1666 C C . GLU A 1 211 ? 25.911 -0.299 -33.465 1.00 98.25 211 GLU A C 1
ATOM 1668 O O . GLU A 1 211 ? 25.910 -0.083 -34.682 1.00 98.25 211 GLU A O 1
ATOM 1673 N N . LYS A 1 212 ? 26.967 -0.020 -32.690 1.00 97.94 212 LYS A N 1
ATOM 1674 C CA . LYS A 1 212 ? 28.199 0.590 -33.207 1.00 97.94 212 LYS A CA 1
ATOM 1675 C C . LYS A 1 212 ? 28.908 -0.315 -34.216 1.00 97.94 212 LYS A C 1
ATOM 1677 O O . LYS A 1 212 ? 29.416 0.160 -35.233 1.00 97.94 212 LYS A O 1
ATOM 1682 N N . GLN A 1 213 ? 28.955 -1.622 -33.958 1.00 98.00 213 GLN A N 1
ATOM 1683 C CA . GLN A 1 213 ? 29.512 -2.588 -34.909 1.00 98.00 213 GLN A CA 1
ATOM 1684 C C . GLN A 1 213 ? 28.690 -2.640 -36.203 1.00 98.00 213 GLN A C 1
ATOM 1686 O O . GLN A 1 213 ? 29.268 -2.621 -37.291 1.00 98.00 213 GLN A O 1
ATOM 1691 N N . ALA A 1 214 ? 27.360 -2.630 -36.104 1.00 98.31 214 ALA A N 1
ATOM 1692 C CA . ALA A 1 214 ? 26.467 -2.611 -37.257 1.00 98.31 214 ALA A CA 1
ATOM 1693 C C . ALA A 1 214 ? 26.634 -1.330 -38.090 1.00 98.31 214 ALA A C 1
ATOM 1695 O O . ALA A 1 214 ? 26.647 -1.391 -39.319 1.00 98.31 214 ALA A O 1
ATOM 1696 N N . GLU A 1 215 ? 26.814 -0.174 -37.448 1.00 98.31 215 GLU A N 1
ATOM 1697 C CA . GLU A 1 215 ? 27.100 1.087 -38.137 1.00 98.31 215 GLU A CA 1
ATOM 1698 C C . GLU A 1 215 ? 28.442 1.054 -38.875 1.00 98.31 215 GLU A C 1
ATOM 1700 O O . GLU A 1 215 ? 28.509 1.400 -40.057 1.00 98.31 215 GLU A O 1
ATOM 1705 N N . ASN A 1 216 ? 29.497 0.560 -38.225 1.00 98.12 216 ASN A N 1
ATOM 1706 C CA . ASN A 1 216 ? 30.800 0.388 -38.866 1.00 98.12 216 ASN A CA 1
ATOM 1707 C C . ASN A 1 216 ? 30.716 -0.530 -40.094 1.00 98.12 216 ASN A C 1
ATOM 1709 O O . ASN A 1 216 ? 31.288 -0.206 -41.137 1.00 98.12 216 ASN A O 1
ATOM 1713 N N . LEU A 1 217 ? 29.977 -1.639 -39.994 1.00 98.38 217 LEU A N 1
ATOM 1714 C CA . LEU A 1 217 ? 29.751 -2.555 -41.113 1.00 98.38 217 LEU A CA 1
ATOM 1715 C C . LEU A 1 217 ? 28.987 -1.881 -42.258 1.00 98.38 217 LEU A C 1
ATOM 1717 O O . LEU A 1 217 ? 29.406 -2.001 -43.410 1.00 98.38 217 LEU A O 1
ATOM 1721 N N . ARG A 1 218 ? 27.928 -1.114 -41.963 1.00 98.38 218 ARG A N 1
ATOM 1722 C CA . ARG A 1 218 ? 27.203 -0.326 -42.978 1.00 98.38 218 ARG A CA 1
ATOM 1723 C C . ARG A 1 218 ? 28.124 0.667 -43.687 1.00 98.38 218 ARG A C 1
ATOM 1725 O O . ARG A 1 218 ? 28.100 0.753 -44.913 1.00 98.38 218 ARG A O 1
ATOM 1732 N N . ASN A 1 219 ? 28.977 1.363 -42.938 1.00 98.19 219 ASN A N 1
ATOM 1733 C CA . ASN A 1 219 ? 29.930 2.324 -43.494 1.00 98.19 219 ASN A CA 1
ATOM 1734 C C . ASN A 1 219 ? 30.972 1.652 -44.399 1.00 98.19 219 ASN A C 1
ATOM 1736 O O . ASN A 1 219 ? 31.266 2.162 -45.479 1.00 98.19 219 ASN A O 1
ATOM 1740 N N . ILE A 1 220 ? 31.516 0.501 -43.986 1.00 98.25 220 ILE A N 1
ATOM 1741 C CA . ILE A 1 220 ? 32.442 -0.288 -44.814 1.00 98.25 220 ILE A CA 1
ATOM 1742 C C . ILE A 1 220 ? 31.746 -0.761 -46.093 1.00 98.25 220 ILE A C 1
ATOM 1744 O O . ILE A 1 220 ? 32.295 -0.584 -47.178 1.00 98.25 220 ILE A O 1
ATOM 1748 N N . SER A 1 221 ? 30.533 -1.308 -45.978 1.00 98.31 221 SER A N 1
ATOM 1749 C CA . SER A 1 221 ? 29.756 -1.787 -47.124 1.00 98.31 221 SER A CA 1
ATOM 1750 C C . SER A 1 221 ? 29.456 -0.668 -48.123 1.00 98.31 221 SER A C 1
ATOM 1752 O O . SER A 1 221 ? 29.577 -0.878 -49.326 1.00 98.31 221 SER A O 1
ATOM 1754 N N . SER A 1 222 ? 29.099 0.524 -47.636 1.00 98.25 222 SER A N 1
ATOM 1755 C CA . SER A 1 222 ? 28.835 1.694 -48.481 1.00 98.25 222 SER A CA 1
ATOM 1756 C C . SER A 1 222 ? 30.082 2.132 -49.254 1.00 98.25 222 SER A C 1
ATOM 1758 O O . SER A 1 222 ? 30.019 2.323 -50.469 1.00 98.25 222 SER A O 1
ATOM 1760 N N . ARG A 1 223 ? 31.244 2.207 -48.582 1.00 98.19 223 ARG A N 1
ATOM 1761 C CA . ARG A 1 223 ? 32.522 2.506 -49.252 1.00 98.19 223 ARG A CA 1
ATOM 1762 C C . ARG A 1 223 ? 32.864 1.468 -50.312 1.00 98.19 223 ARG A C 1
ATOM 1764 O O . ARG A 1 223 ? 33.230 1.838 -51.418 1.00 98.19 223 ARG A O 1
ATOM 1771 N N . TYR A 1 224 ? 32.698 0.188 -49.988 1.00 98.31 224 TYR A N 1
ATOM 1772 C CA . TYR A 1 224 ? 32.962 -0.892 -50.932 1.00 98.31 224 TYR A CA 1
ATOM 1773 C C . TYR A 1 224 ? 32.102 -0.776 -52.199 1.00 98.31 224 TYR A C 1
ATOM 1775 O O . TYR A 1 224 ? 32.635 -0.861 -53.304 1.00 98.31 224 TYR A O 1
ATOM 1783 N N . GLU A 1 225 ? 30.792 -0.543 -52.067 1.00 98.31 225 GLU A N 1
ATOM 1784 C CA . GLU A 1 225 ? 29.922 -0.370 -53.238 1.00 98.31 225 GLU A CA 1
ATOM 1785 C C . GLU A 1 225 ? 30.265 0.900 -54.030 1.00 98.31 225 GLU A C 1
ATOM 1787 O O . GLU A 1 225 ? 30.259 0.871 -55.262 1.00 98.31 225 GLU A O 1
ATOM 1792 N N . HIS A 1 226 ? 30.643 1.989 -53.353 1.00 98.06 226 HIS A N 1
ATOM 1793 C CA . HIS A 1 226 ? 31.104 3.206 -54.020 1.00 98.06 226 HIS A CA 1
ATOM 1794 C C . HIS A 1 226 ? 32.370 2.961 -54.853 1.00 98.06 226 HIS A C 1
ATOM 1796 O O . HIS A 1 226 ? 32.399 3.271 -56.047 1.00 98.06 226 HIS A O 1
ATOM 1802 N N . ASP A 1 227 ? 33.387 2.339 -54.255 1.00 98.31 227 ASP A N 1
ATOM 1803 C CA . ASP A 1 227 ? 34.645 2.016 -54.930 1.00 98.31 227 ASP A CA 1
ATOM 1804 C C . ASP A 1 227 ? 34.407 1.058 -56.100 1.00 98.31 227 ASP A C 1
ATOM 1806 O O . ASP A 1 227 ? 34.951 1.243 -57.188 1.00 98.31 227 ASP A O 1
ATOM 1810 N N . LYS A 1 228 ? 33.546 0.055 -55.919 1.00 98.31 228 LYS A N 1
ATOM 1811 C CA . LYS A 1 228 ? 33.161 -0.885 -56.976 1.00 98.31 228 LYS A CA 1
ATOM 1812 C C . LYS A 1 228 ? 32.512 -0.176 -58.166 1.00 98.31 228 LYS A C 1
ATOM 1814 O O . LYS A 1 228 ? 32.874 -0.473 -59.306 1.00 98.31 228 LYS A O 1
ATOM 1819 N N . MET A 1 229 ? 31.602 0.775 -57.932 1.00 98.12 229 MET A N 1
ATOM 1820 C CA . MET A 1 229 ? 31.027 1.590 -59.010 1.00 98.12 229 MET A CA 1
ATOM 1821 C C . MET A 1 229 ? 32.094 2.451 -59.695 1.00 98.12 229 MET A C 1
ATOM 1823 O O . MET A 1 229 ? 32.138 2.502 -60.926 1.00 98.12 229 MET A O 1
ATOM 1827 N N . HIS A 1 230 ? 32.984 3.076 -58.920 1.00 98.12 230 HIS A N 1
ATOM 1828 C CA . HIS A 1 230 ? 34.083 3.877 -59.455 1.00 98.12 230 HIS A CA 1
ATOM 1829 C C . HIS A 1 230 ? 35.000 3.044 -60.366 1.00 98.12 230 HIS A C 1
ATOM 1831 O O . HIS A 1 230 ? 35.287 3.437 -61.501 1.00 98.12 230 HIS A O 1
ATOM 1837 N N . TRP A 1 231 ? 35.416 1.859 -59.911 1.00 98.31 231 TRP A N 1
ATOM 1838 C CA . TRP A 1 231 ? 36.247 0.948 -60.698 1.00 98.31 231 TRP A CA 1
ATOM 1839 C C . TRP A 1 231 ? 35.533 0.432 -61.946 1.00 98.31 231 TRP A C 1
ATOM 1841 O O . TRP A 1 231 ? 36.156 0.371 -63.004 1.00 98.31 231 TRP A O 1
ATOM 1851 N N . ALA A 1 232 ? 34.235 0.129 -61.873 1.00 98.44 232 ALA A N 1
ATOM 1852 C CA . ALA A 1 232 ? 33.460 -0.271 -63.048 1.00 98.44 232 ALA A CA 1
ATOM 1853 C C . ALA A 1 232 ? 33.453 0.824 -64.131 1.00 98.44 232 ALA A C 1
ATOM 1855 O O . ALA A 1 232 ? 33.679 0.537 -65.309 1.00 98.44 232 ALA A O 1
ATOM 1856 N N . VAL A 1 233 ? 33.265 2.090 -63.739 1.00 98.31 233 VAL A N 1
ATOM 1857 C CA . VAL A 1 233 ? 33.324 3.236 -64.663 1.00 98.31 233 VAL A CA 1
ATOM 1858 C C . VAL A 1 233 ? 34.729 3.408 -65.248 1.00 98.31 233 VAL A C 1
ATOM 1860 O O . VAL A 1 233 ? 34.867 3.591 -66.459 1.00 98.31 233 VAL A O 1
ATOM 1863 N N . ALA A 1 234 ? 35.773 3.316 -64.420 1.00 98.19 234 ALA A N 1
ATOM 1864 C CA . ALA A 1 234 ? 37.158 3.440 -64.870 1.00 98.19 234 ALA A CA 1
ATOM 1865 C C . ALA A 1 234 ? 37.539 2.344 -65.880 1.00 98.19 234 ALA A C 1
ATOM 1867 O O . ALA A 1 234 ? 38.135 2.639 -66.918 1.00 98.19 234 ALA A O 1
ATOM 1868 N N . ILE A 1 235 ? 37.142 1.095 -65.613 1.00 98.31 235 ILE A N 1
ATOM 1869 C CA . ILE A 1 235 ? 37.352 -0.039 -66.520 1.00 98.31 235 ILE A CA 1
ATOM 1870 C C . ILE A 1 235 ? 36.629 0.200 -67.849 1.00 98.31 235 ILE A C 1
ATOM 1872 O O . ILE A 1 235 ? 37.254 0.058 -68.899 1.00 98.31 235 ILE A O 1
ATOM 1876 N N . ASN A 1 236 ? 35.362 0.626 -67.823 1.00 98.00 236 ASN A N 1
ATOM 1877 C CA . ASN A 1 236 ? 34.611 0.934 -69.045 1.00 98.00 236 ASN A CA 1
ATOM 1878 C C . ASN A 1 236 ? 35.288 2.046 -69.867 1.00 98.00 236 ASN A C 1
ATOM 1880 O O . ASN A 1 236 ? 35.434 1.916 -71.081 1.00 98.00 236 ASN A O 1
ATOM 1884 N N . ASN A 1 237 ? 35.769 3.116 -69.223 1.00 98.12 237 ASN A N 1
ATOM 1885 C CA . ASN A 1 237 ? 36.491 4.198 -69.905 1.00 98.12 237 ASN A CA 1
ATOM 1886 C C . ASN A 1 237 ? 37.778 3.692 -70.577 1.00 98.12 237 ASN A C 1
ATOM 1888 O O . ASN A 1 237 ? 38.036 3.992 -71.745 1.00 98.12 237 ASN A O 1
ATOM 1892 N N . LEU A 1 238 ? 38.569 2.887 -69.860 1.00 97.88 238 LEU A N 1
ATOM 1893 C CA . LEU A 1 238 ? 39.787 2.284 -70.403 1.00 97.88 238 LEU A CA 1
ATOM 1894 C C . LEU A 1 238 ? 39.481 1.350 -71.577 1.00 97.88 238 LEU A C 1
ATOM 1896 O O . LEU A 1 238 ? 40.185 1.397 -72.585 1.00 97.88 238 LEU A O 1
ATOM 1900 N N . GLN A 1 239 ? 38.423 0.544 -71.484 1.00 98.12 239 GLN A N 1
ATOM 1901 C CA . GLN A 1 239 ? 37.985 -0.319 -72.581 1.00 98.12 239 GLN A CA 1
ATOM 1902 C C . GLN A 1 239 ? 37.635 0.491 -73.837 1.00 98.12 239 GLN A C 1
ATOM 1904 O O . GLN A 1 239 ? 38.069 0.120 -74.930 1.00 98.12 239 GLN A O 1
ATOM 1909 N N . GLU A 1 240 ? 36.922 1.611 -73.701 1.00 97.88 240 GLU A N 1
ATOM 1910 C CA . GLU A 1 240 ? 36.600 2.488 -74.835 1.00 97.88 240 GLU A CA 1
ATOM 1911 C C . GLU A 1 240 ? 37.845 3.149 -75.441 1.00 97.88 240 GLU A C 1
ATOM 1913 O O . GLU A 1 240 ? 38.003 3.161 -76.666 1.00 97.88 240 GLU A O 1
ATOM 1918 N N . LYS A 1 241 ? 38.794 3.607 -74.614 1.00 97.88 241 LYS A N 1
ATOM 1919 C CA . LYS A 1 241 ? 40.085 4.125 -75.105 1.00 97.88 241 LYS A CA 1
ATOM 1920 C C . LYS A 1 241 ? 40.881 3.067 -75.864 1.00 97.88 241 LYS A C 1
ATOM 1922 O O . LYS A 1 241 ? 41.420 3.355 -76.928 1.00 97.88 241 LYS A O 1
ATOM 1927 N N . VAL A 1 242 ? 40.929 1.832 -75.363 1.00 97.88 242 VAL A N 1
ATOM 1928 C CA . VAL A 1 242 ? 41.603 0.719 -76.050 1.00 97.88 242 VAL A CA 1
ATOM 1929 C C . VAL A 1 242 ? 40.933 0.411 -77.390 1.00 97.88 242 VAL A C 1
ATOM 1931 O O . VAL A 1 242 ? 41.632 0.190 -78.378 1.00 97.88 242 VAL A O 1
ATOM 1934 N N . LYS A 1 243 ? 39.596 0.423 -77.462 1.00 97.81 243 LYS A N 1
ATOM 1935 C CA . LYS A 1 243 ? 38.875 0.263 -78.737 1.00 97.81 243 LYS A CA 1
ATOM 1936 C C . LYS A 1 243 ? 39.203 1.382 -79.724 1.00 97.81 243 LYS A C 1
ATOM 1938 O O . LYS A 1 243 ? 39.361 1.102 -80.910 1.00 97.81 243 LYS A O 1
ATOM 1943 N N . LEU A 1 244 ? 39.300 2.630 -79.259 1.00 97.44 244 LEU A N 1
ATOM 1944 C CA . LEU A 1 244 ? 39.690 3.764 -80.099 1.00 97.44 244 LEU A CA 1
ATOM 1945 C C . LEU A 1 244 ? 41.112 3.586 -80.645 1.00 97.44 244 LEU A C 1
ATOM 1947 O O . LEU A 1 244 ? 41.274 3.547 -81.861 1.00 97.44 244 LEU A O 1
ATOM 1951 N N . MET A 1 245 ? 42.093 3.347 -79.772 1.00 97.50 245 MET A N 1
ATOM 1952 C CA . MET A 1 245 ? 43.490 3.145 -80.180 1.00 97.50 245 MET A CA 1
ATOM 1953 C C . MET A 1 245 ? 43.650 1.975 -81.160 1.00 97.50 245 MET A C 1
ATOM 1955 O O . MET A 1 245 ? 44.437 2.056 -82.096 1.00 97.50 245 MET A O 1
ATOM 1959 N N . LYS A 1 246 ? 42.883 0.884 -80.998 1.00 97.44 246 LYS A N 1
ATOM 1960 C CA . LYS A 1 246 ? 42.884 -0.235 -81.959 1.00 97.44 246 LYS A CA 1
ATOM 1961 C C . LYS A 1 246 ? 42.383 0.175 -83.347 1.00 97.44 246 LYS A C 1
ATOM 1963 O O . LYS A 1 246 ? 42.932 -0.296 -84.343 1.00 97.44 246 LYS A O 1
ATOM 1968 N N . ARG A 1 247 ? 41.349 1.023 -83.422 1.00 96.56 247 ARG A N 1
ATOM 1969 C CA . ARG A 1 247 ? 40.840 1.556 -84.698 1.00 96.56 247 ARG A CA 1
ATOM 1970 C C . ARG A 1 247 ? 41.872 2.467 -85.355 1.00 96.56 247 ARG A C 1
ATOM 1972 O O . ARG A 1 247 ? 42.190 2.247 -86.516 1.00 96.56 247 ARG A O 1
ATOM 1979 N N . GLU A 1 248 ? 42.437 3.404 -84.597 1.00 96.38 248 GLU A N 1
ATOM 1980 C CA . GLU A 1 248 ? 43.478 4.327 -85.076 1.00 96.38 248 GLU A CA 1
ATOM 1981 C C . GLU A 1 248 ? 44.719 3.574 -85.570 1.00 96.38 248 GLU A C 1
ATOM 1983 O O . GLU A 1 248 ? 45.192 3.826 -86.672 1.00 96.38 248 GLU A O 1
ATOM 1988 N N . HIS A 1 249 ? 45.203 2.583 -84.813 1.00 96.50 249 HIS A N 1
ATOM 1989 C CA . HIS A 1 249 ? 46.322 1.738 -85.235 1.00 96.50 249 HIS A CA 1
ATOM 1990 C C . HIS A 1 249 ? 46.020 0.988 -86.540 1.00 96.50 249 HIS A C 1
ATOM 1992 O O . HIS A 1 249 ? 46.876 0.897 -87.415 1.00 96.50 249 HIS A O 1
ATOM 1998 N N . SER A 1 250 ? 44.808 0.440 -86.681 1.00 95.56 250 SER A N 1
ATOM 1999 C CA . SER A 1 250 ? 44.405 -0.267 -87.906 1.00 95.56 250 SER A CA 1
ATOM 2000 C C . SER A 1 250 ? 44.359 0.678 -89.109 1.00 95.56 250 SER A C 1
ATOM 2002 O O . SER A 1 250 ? 44.821 0.311 -90.185 1.00 95.56 250 SER A O 1
ATOM 2004 N N . GLN A 1 251 ? 43.854 1.900 -88.916 1.00 95.31 251 GLN A N 1
ATOM 2005 C CA . GLN A 1 251 ? 43.819 2.934 -89.947 1.00 95.31 251 GLN A CA 1
ATOM 2006 C C . GLN A 1 251 ? 45.233 3.350 -90.372 1.00 95.31 251 GLN A C 1
ATOM 2008 O O . GLN A 1 251 ? 45.558 3.256 -91.551 1.00 95.31 251 GLN A O 1
ATOM 2013 N N . LEU A 1 252 ? 46.094 3.716 -89.417 1.00 95.00 252 LEU A N 1
ATOM 2014 C CA . LEU A 1 252 ? 47.485 4.093 -89.692 1.00 95.00 252 LEU A CA 1
ATOM 2015 C C . LEU A 1 252 ? 48.259 2.964 -90.385 1.00 95.00 252 LEU A C 1
ATOM 2017 O O . LEU A 1 252 ? 49.056 3.216 -91.283 1.00 95.00 252 LEU A O 1
ATOM 2021 N N . SER A 1 253 ? 48.012 1.708 -89.998 1.00 93.38 253 SER A N 1
ATOM 2022 C CA . SER A 1 253 ? 48.613 0.550 -90.663 1.00 93.38 253 SER A CA 1
ATOM 2023 C C . SER A 1 253 ? 48.162 0.410 -92.120 1.00 93.38 253 SER A C 1
ATOM 2025 O O . SER A 1 253 ? 48.974 0.007 -92.949 1.00 93.38 253 SER A O 1
ATOM 2027 N N . SER A 1 254 ? 46.898 0.713 -92.433 1.00 91.56 254 SER A N 1
ATOM 2028 C CA . SER A 1 254 ? 46.379 0.704 -93.808 1.00 91.56 254 SER A CA 1
ATOM 2029 C C . SER A 1 254 ? 46.999 1.830 -94.635 1.00 91.56 254 SER A C 1
ATOM 2031 O O . SER A 1 254 ? 47.524 1.575 -95.714 1.00 91.56 254 SER A O 1
ATOM 2033 N N . GLU A 1 255 ? 47.013 3.052 -94.094 1.00 92.81 255 GLU A N 1
ATOM 2034 C CA . GLU A 1 255 ? 47.603 4.236 -94.737 1.00 92.81 255 GLU A CA 1
ATOM 2035 C C . GLU A 1 255 ? 49.101 4.040 -95.027 1.00 92.81 255 GLU A C 1
ATOM 2037 O O . GLU A 1 255 ? 49.594 4.428 -96.086 1.00 92.81 255 GLU A O 1
ATOM 2042 N N . ALA A 1 256 ? 49.833 3.387 -94.117 1.00 89.56 256 ALA A N 1
ATOM 2043 C CA . ALA A 1 256 ? 51.237 3.047 -94.326 1.00 89.56 256 ALA A CA 1
ATOM 2044 C C . ALA A 1 256 ? 51.434 2.042 -95.475 1.00 89.56 256 ALA A C 1
ATOM 2046 O O . ALA A 1 256 ? 52.386 2.186 -96.241 1.00 89.56 256 ALA A O 1
ATOM 2047 N N . HIS A 1 257 ? 50.542 1.053 -95.610 1.00 84.25 257 HIS A N 1
ATOM 2048 C CA . HIS A 1 257 ? 50.596 0.062 -96.691 1.00 84.25 257 HIS A CA 1
ATOM 2049 C C . HIS A 1 257 ? 50.275 0.692 -98.057 1.00 84.25 257 HIS A C 1
ATOM 2051 O O . HIS A 1 257 ? 50.991 0.476 -99.031 1.00 84.25 257 HIS A O 1
ATOM 2057 N N . GLU A 1 258 ? 49.265 1.563 -98.113 1.00 84.75 258 GLU A N 1
ATOM 2058 C CA . GLU A 1 258 ? 48.943 2.334 -99.322 1.00 84.75 258 GLU A CA 1
ATOM 2059 C C . GLU A 1 258 ? 50.095 3.262 -99.739 1.00 84.75 258 GLU A C 1
ATOM 2061 O O . GLU A 1 258 ? 50.403 3.385 -100.928 1.00 84.75 258 GLU A O 1
ATOM 2066 N N . CYS A 1 259 ? 50.779 3.884 -98.771 1.00 80.56 259 CYS A N 1
ATOM 2067 C CA . CYS A 1 259 ? 51.975 4.682 -99.039 1.00 80.56 259 CYS A CA 1
ATOM 2068 C C . CYS A 1 259 ? 53.111 3.846 -99.642 1.00 80.56 259 CYS A C 1
ATOM 2070 O O . CYS A 1 259 ? 53.794 4.341 -100.535 1.00 80.56 259 CYS A O 1
ATOM 2072 N N . THR A 1 260 ? 53.324 2.604 -99.187 1.00 77.00 260 THR A N 1
ATOM 2073 C CA . THR A 1 260 ? 54.362 1.728 -99.759 1.00 77.00 260 THR A CA 1
ATOM 2074 C C . THR A 1 260 ? 54.044 1.276 -101.182 1.00 77.00 260 THR A C 1
ATOM 2076 O O . THR A 1 260 ? 54.962 1.183 -101.993 1.00 77.00 260 THR A O 1
ATOM 2079 N N . ASP A 1 261 ? 52.767 1.074 -101.507 1.00 72.56 261 ASP A N 1
ATOM 2080 C CA . ASP A 1 261 ? 52.323 0.654 -102.844 1.00 72.56 261 ASP A CA 1
ATOM 2081 C C . ASP A 1 261 ? 52.267 1.817 -103.858 1.00 72.56 261 ASP A C 1
ATOM 2083 O O . ASP A 1 261 ? 52.189 1.594 -105.066 1.00 72.56 261 ASP A O 1
ATOM 2087 N N . SER A 1 262 ? 52.324 3.066 -103.382 1.00 69.75 262 SER A N 1
ATOM 2088 C CA . SER A 1 262 ? 52.260 4.289 -104.203 1.00 69.75 262 SER A CA 1
ATOM 2089 C C . SER A 1 262 ? 53.634 4.837 -104.622 1.00 69.75 262 SER A C 1
ATOM 2091 O O . SER A 1 262 ? 53.705 5.906 -105.235 1.00 69.75 262 SER A O 1
ATOM 2093 N N . ILE A 1 263 ? 54.728 4.145 -104.285 1.00 57.34 263 ILE A N 1
ATOM 2094 C CA . ILE A 1 263 ? 56.089 4.510 -104.702 1.00 57.34 263 ILE A CA 1
ATOM 2095 C C . ILE A 1 263 ? 56.384 3.810 -106.049 1.00 57.34 263 ILE A C 1
ATOM 2097 O O . ILE A 1 263 ? 56.390 2.581 -106.068 1.00 57.34 263 ILE A O 1
ATOM 2101 N N . PRO A 1 264 ? 56.593 4.555 -107.159 1.00 60.31 264 PRO A N 1
ATOM 2102 C CA . PRO A 1 264 ? 56.785 4.000 -108.508 1.00 60.31 264 PRO A CA 1
ATOM 2103 C C . PRO A 1 264 ? 58.025 3.118 -108.688 1.00 60.31 264 PRO A C 1
ATOM 2105 O O . PRO A 1 264 ? 59.063 3.416 -108.051 1.00 60.31 264 PRO A O 1
#

pLDDT: mean 88.92, std 13.14, range [41.41, 98.44]

Foldseek 3Di:
DAEQALDDWDDPVVPRDTYHYHDQKDDFDKDFDPDFQPPPPPPRVSARIHTDDDMDGDDPPDDFDKDWDKDKDFAAPPQPDDWPPDFDWDDAPNHTPDHRDTRCVPARHRYMDMDTGDMHGDDPPDPDFDQDPPPRDGDDPPPVNVVVVVVVVVVVVVVVVVVVVVVVVVVVVVVVVVVVVVVVVVVVVVVVVVVVVVVVVVVVVVVVVVVVVVVVVVVVVVVVVVVVVVVVVVVVVVVVVVVVVVVVVVVVVVVVVVVVVPDD